Protein AF-K9W898-F1 (afdb_monomer_lite)

Radius of gyration: 32.13 Å; chains: 1; bounding box: 68×65×89 Å

Structure (mmCIF, N/CA/C/O backbone):
data_AF-K9W898-F1
#
_entry.id   AF-K9W898-F1
#
loop_
_atom_site.group_PDB
_atom_site.id
_atom_site.type_symbol
_atom_site.label_atom_id
_atom_site.label_alt_id
_atom_site.label_comp_id
_atom_site.label_asym_id
_atom_site.label_entity_id
_atom_site.label_seq_id
_atom_site.pdbx_PDB_ins_code
_atom_site.Cartn_x
_atom_site.Cartn_y
_atom_site.Cartn_z
_atom_site.occupancy
_atom_site.B_iso_or_equiv
_atom_site.auth_seq_id
_atom_site.auth_comp_id
_atom_site.auth_asym_id
_atom_site.auth_atom_id
_atom_site.pdbx_PDB_model_num
ATOM 1 N N . MET A 1 1 ? 28.568 44.360 -39.561 1.00 37.09 1 MET A N 1
ATOM 2 C CA . MET A 1 1 ? 28.534 43.326 -40.619 1.00 37.09 1 MET A CA 1
ATOM 3 C C . MET A 1 1 ? 29.752 42.446 -40.376 1.00 37.09 1 MET A C 1
ATOM 5 O O . MET A 1 1 ? 30.840 42.988 -40.401 1.00 37.09 1 MET A O 1
ATOM 9 N N . SER A 1 2 ? 29.692 41.179 -39.988 1.00 36.56 2 SER A N 1
ATOM 10 C CA . SER A 1 2 ? 28.610 40.198 -40.036 1.00 36.56 2 SER A CA 1
ATOM 11 C C . SER A 1 2 ? 28.859 39.125 -38.970 1.00 36.56 2 SER A C 1
ATOM 13 O O . SER A 1 2 ? 30.003 38.833 -38.632 1.00 36.56 2 SER A O 1
ATOM 15 N N . ASN A 1 3 ? 27.767 38.582 -38.435 1.00 34.44 3 ASN A N 1
ATOM 16 C CA . ASN A 1 3 ? 27.727 37.552 -37.403 1.00 34.44 3 ASN A CA 1
ATOM 17 C C . ASN A 1 3 ? 28.404 36.250 -37.860 1.00 34.44 3 ASN A C 1
ATOM 19 O O . ASN A 1 3 ? 28.022 35.681 -38.881 1.00 34.44 3 ASN A O 1
ATOM 23 N N . LEU A 1 4 ? 29.332 35.740 -37.047 1.00 36.00 4 LEU A N 1
ATOM 24 C CA . LEU A 1 4 ? 29.729 34.333 -37.046 1.00 36.00 4 LEU A CA 1
ATOM 25 C C . LEU A 1 4 ? 28.602 33.525 -36.394 1.00 36.00 4 LEU A C 1
ATOM 27 O O . LEU A 1 4 ? 28.553 33.345 -35.179 1.00 36.00 4 LEU A O 1
ATOM 31 N N . VAL A 1 5 ? 27.659 33.080 -37.220 1.00 38.28 5 VAL A N 1
ATOM 32 C CA . VAL A 1 5 ? 26.715 32.024 -36.859 1.00 38.28 5 VAL A CA 1
ATOM 33 C C . VAL A 1 5 ? 27.486 30.708 -36.937 1.00 38.28 5 VAL A C 1
ATOM 35 O O . VAL A 1 5 ? 27.656 30.143 -38.014 1.00 38.28 5 VAL A O 1
ATOM 38 N N . ASN A 1 6 ? 27.980 30.230 -35.793 1.00 35.47 6 ASN A N 1
ATOM 39 C CA . ASN A 1 6 ? 28.415 28.844 -35.643 1.00 35.47 6 ASN A CA 1
ATOM 40 C C . ASN A 1 6 ? 27.173 27.952 -35.697 1.00 35.47 6 ASN A C 1
ATOM 42 O O . ASN A 1 6 ? 26.556 27.641 -34.679 1.00 35.47 6 ASN A O 1
ATOM 46 N N . ASN A 1 7 ? 26.799 27.565 -36.911 1.00 36.56 7 ASN A N 1
ATOM 47 C CA . ASN A 1 7 ? 25.826 26.519 -37.153 1.00 36.56 7 ASN A CA 1
ATOM 48 C C . ASN A 1 7 ? 26.534 25.181 -36.875 1.00 36.56 7 ASN A C 1
ATOM 50 O O . ASN A 1 7 ? 27.164 24.612 -37.760 1.00 36.56 7 ASN A O 1
ATOM 54 N N . SER A 1 8 ? 26.517 24.726 -35.617 1.00 36.47 8 SER A N 1
ATOM 55 C CA . SER A 1 8 ? 26.915 23.352 -35.286 1.00 36.47 8 SER A CA 1
ATOM 56 C C . SER A 1 8 ? 25.808 22.427 -35.771 1.00 36.47 8 SER A C 1
ATOM 58 O O . SER A 1 8 ? 24.796 22.227 -35.101 1.00 36.47 8 SER A O 1
ATOM 60 N N . THR A 1 9 ? 25.983 21.930 -36.989 1.00 39.41 9 THR A N 1
ATOM 61 C CA . THR A 1 9 ? 25.230 20.825 -37.564 1.00 39.41 9 THR A CA 1
ATOM 62 C C . THR A 1 9 ? 25.294 19.635 -36.607 1.00 39.41 9 THR A C 1
ATOM 64 O O . THR A 1 9 ? 26.357 19.068 -36.366 1.00 39.41 9 THR A O 1
ATOM 67 N N . ASN A 1 10 ? 24.135 19.272 -36.051 1.00 43.09 10 ASN A N 1
ATOM 68 C CA . ASN A 1 10 ? 23.860 17.957 -35.477 1.00 43.09 10 ASN A CA 1
ATOM 69 C C . ASN A 1 10 ? 23.959 16.913 -36.598 1.00 43.09 10 ASN A C 1
ATOM 71 O O . ASN A 1 10 ? 22.940 16.447 -37.110 1.00 43.09 10 ASN A O 1
ATOM 75 N N . ASP A 1 11 ? 25.177 16.586 -37.023 1.00 43.94 11 ASP A N 1
ATOM 76 C CA . ASP A 1 11 ? 25.389 15.468 -37.925 1.00 43.94 11 ASP A CA 1
ATOM 77 C C . ASP A 1 11 ? 25.206 14.167 -37.149 1.00 43.94 11 ASP A C 1
ATOM 79 O O . ASP A 1 11 ? 25.914 13.849 -36.193 1.00 43.94 11 ASP A O 1
ATOM 83 N N . SER A 1 12 ? 24.186 13.443 -37.600 1.00 53.34 12 SER A N 1
ATOM 84 C CA . SER A 1 12 ? 23.869 12.045 -37.351 1.00 53.34 12 SER A CA 1
ATOM 85 C C . SER A 1 12 ? 25.091 11.150 -37.604 1.00 53.34 12 SER A C 1
ATOM 87 O O . SER A 1 12 ? 25.184 10.467 -38.626 1.00 53.34 12 SER A O 1
ATOM 89 N N . LEU A 1 13 ? 26.041 11.132 -36.671 1.00 58.53 13 LEU A N 1
ATOM 90 C CA . LEU A 1 13 ? 27.137 10.178 -36.696 1.00 58.53 13 LEU A CA 1
ATOM 91 C C . LEU A 1 13 ? 26.592 8.833 -36.206 1.00 58.53 13 LEU A C 1
ATOM 93 O O . LEU A 1 13 ? 26.275 8.661 -35.027 1.00 58.53 13 LEU A O 1
ATOM 97 N N . LEU A 1 14 ? 26.435 7.888 -37.132 1.00 64.06 14 LEU A N 1
ATOM 98 C CA . LEU A 1 14 ? 26.180 6.492 -36.787 1.00 64.06 14 LEU A CA 1
ATOM 99 C C . LEU A 1 14 ? 27.254 6.024 -35.790 1.00 64.06 14 LEU A C 1
ATOM 101 O O . LEU A 1 14 ? 28.425 6.386 -35.950 1.00 64.06 14 LEU A O 1
ATOM 105 N N . PRO A 1 15 ? 26.887 5.244 -34.759 1.00 72.25 15 PRO A N 1
ATOM 106 C CA . PRO A 1 15 ? 27.864 4.764 -33.796 1.00 72.25 15 PRO A CA 1
ATOM 107 C C . PRO A 1 15 ? 28.940 3.937 -34.497 1.00 72.25 15 PRO A C 1
ATOM 109 O O . PRO A 1 15 ? 28.640 3.113 -35.362 1.00 72.25 15 PRO A O 1
ATOM 112 N N . THR A 1 16 ? 30.199 4.141 -34.110 1.00 80.75 16 THR A N 1
ATOM 113 C CA . THR A 1 16 ? 31.277 3.259 -34.558 1.00 80.75 16 THR A CA 1
ATOM 114 C C . THR A 1 16 ? 31.033 1.844 -34.018 1.00 80.75 16 THR A C 1
ATOM 116 O O . THR A 1 16 ? 30.532 1.703 -32.896 1.00 80.75 16 THR A O 1
ATOM 119 N N . PRO A 1 17 ? 31.387 0.790 -34.779 1.00 78.31 17 PRO A N 1
ATOM 120 C CA . PRO A 1 17 ? 31.172 -0.596 -34.356 1.00 78.31 17 PRO A CA 1
ATOM 121 C C . PRO A 1 17 ? 31.760 -0.905 -32.973 1.00 78.31 17 PRO A C 1
ATOM 123 O O . PRO A 1 17 ? 31.110 -1.564 -32.165 1.00 78.31 17 PRO A O 1
ATOM 126 N N . ASP A 1 18 ? 32.934 -0.348 -32.669 1.00 80.06 18 ASP A N 1
ATOM 127 C CA . ASP A 1 18 ? 33.625 -0.559 -31.393 1.00 80.06 18 ASP A CA 1
ATOM 128 C C . ASP A 1 18 ? 32.887 0.091 -30.212 1.00 80.06 18 ASP A C 1
ATOM 130 O O . ASP A 1 18 ? 32.720 -0.528 -29.159 1.00 80.06 18 ASP A O 1
ATOM 134 N N . ASN A 1 19 ? 32.373 1.315 -30.390 1.00 82.12 19 ASN A N 1
ATOM 135 C CA . ASN A 1 19 ? 31.610 2.008 -29.347 1.00 82.12 19 ASN A CA 1
ATOM 136 C C . ASN A 1 19 ? 30.259 1.334 -29.099 1.00 82.12 19 ASN A C 1
ATOM 138 O O . ASN A 1 19 ? 29.805 1.251 -27.954 1.00 82.12 19 ASN A O 1
ATOM 142 N N . LEU A 1 20 ? 29.620 0.838 -30.161 1.00 83.75 20 LEU A N 1
ATOM 143 C CA . LEU A 1 20 ? 28.380 0.081 -30.047 1.00 83.75 20 LEU A CA 1
ATOM 144 C C . LEU A 1 20 ? 28.612 -1.234 -29.292 1.00 83.75 20 LEU A C 1
ATOM 146 O O . LEU A 1 20 ? 27.879 -1.518 -28.348 1.00 83.75 20 LEU A O 1
ATOM 150 N N . ALA A 1 21 ? 29.658 -1.988 -29.643 1.00 83.69 21 ALA A N 1
ATOM 151 C CA . ALA A 1 21 ? 29.995 -3.256 -28.998 1.00 83.69 21 ALA A CA 1
ATOM 152 C C . ALA A 1 21 ? 30.315 -3.086 -27.503 1.00 83.69 21 ALA A C 1
ATOM 154 O O . ALA A 1 21 ? 29.763 -3.807 -26.672 1.00 83.69 21 ALA A O 1
ATOM 155 N N . ALA A 1 22 ? 31.132 -2.091 -27.142 1.00 84.81 22 ALA A N 1
ATOM 156 C CA . ALA A 1 22 ? 31.456 -1.799 -25.744 1.00 84.81 22 ALA A CA 1
ATOM 157 C C . ALA A 1 22 ? 30.212 -1.391 -24.928 1.00 84.81 22 ALA A C 1
ATOM 159 O O . ALA A 1 22 ? 30.027 -1.817 -23.782 1.00 84.81 22 ALA A O 1
ATOM 160 N N . THR A 1 23 ? 29.320 -0.599 -25.533 1.00 86.00 23 THR A N 1
ATOM 161 C CA . THR A 1 23 ? 28.058 -0.188 -24.901 1.00 86.00 23 THR A CA 1
ATOM 162 C C . THR A 1 23 ? 27.124 -1.379 -24.710 1.00 86.00 23 THR A C 1
ATOM 164 O O . THR A 1 23 ? 26.577 -1.556 -23.623 1.00 86.00 23 THR A O 1
ATOM 167 N N . MET A 1 24 ? 26.975 -2.232 -25.728 1.00 87.69 24 MET A N 1
ATOM 168 C CA . MET A 1 24 ? 26.170 -3.453 -25.641 1.00 87.69 24 MET A CA 1
ATOM 169 C C . MET A 1 24 ? 26.696 -4.396 -24.560 1.00 87.69 24 MET A C 1
ATOM 171 O O . MET A 1 24 ? 25.916 -4.845 -23.731 1.00 87.69 24 MET A O 1
ATOM 175 N N . GLN A 1 25 ? 28.011 -4.604 -24.479 1.00 89.44 25 GLN A N 1
ATOM 176 C CA . GLN A 1 25 ? 28.620 -5.441 -23.443 1.00 89.44 25 GLN A CA 1
ATOM 177 C C . GLN A 1 25 ? 28.355 -4.908 -22.025 1.00 89.44 25 GLN A C 1
ATOM 179 O O . GLN A 1 25 ? 28.087 -5.677 -21.098 1.00 89.44 25 GLN A O 1
ATOM 184 N N . THR A 1 26 ? 28.390 -3.585 -21.850 1.00 87.44 26 THR A N 1
ATOM 185 C CA . THR A 1 26 ? 28.061 -2.941 -20.570 1.00 87.44 26 THR A CA 1
ATOM 186 C C . THR A 1 26 ? 26.584 -3.139 -20.223 1.00 87.44 26 THR A C 1
ATOM 188 O O . THR A 1 26 ? 26.254 -3.534 -19.104 1.00 87.44 26 THR A O 1
ATOM 191 N N . ILE A 1 27 ? 25.693 -2.921 -21.194 1.00 88.75 27 ILE A N 1
ATOM 192 C CA . ILE A 1 27 ? 24.249 -3.137 -21.053 1.00 88.75 27 ILE A CA 1
ATOM 193 C C . ILE A 1 27 ? 23.944 -4.606 -20.725 1.00 88.75 27 ILE A C 1
ATOM 195 O O . ILE A 1 27 ? 23.122 -4.869 -19.852 1.00 88.75 27 ILE A O 1
ATOM 199 N N . ASP A 1 28 ? 24.615 -5.560 -21.369 1.00 88.94 28 ASP A N 1
ATOM 200 C CA . ASP A 1 28 ? 24.431 -6.993 -21.130 1.00 88.94 28 ASP A CA 1
ATOM 201 C C . ASP A 1 28 ? 24.920 -7.415 -19.743 1.00 88.94 28 ASP A C 1
ATOM 203 O O . ASP A 1 28 ? 24.248 -8.190 -19.065 1.00 88.94 28 ASP A O 1
ATOM 207 N N . THR A 1 29 ? 26.035 -6.849 -19.276 1.00 88.88 29 THR A N 1
ATOM 208 C CA . THR A 1 29 ? 26.540 -7.094 -17.916 1.00 88.88 29 THR A CA 1
ATOM 209 C C . THR A 1 29 ? 25.533 -6.623 -16.863 1.00 88.88 29 THR A C 1
ATOM 211 O O . THR A 1 29 ? 25.210 -7.359 -15.932 1.00 88.88 29 THR A O 1
ATOM 214 N N . LEU A 1 30 ? 24.989 -5.413 -17.032 1.00 83.38 30 LEU A N 1
ATOM 215 C CA . LEU A 1 30 ? 23.965 -4.865 -16.141 1.00 83.38 30 LEU A CA 1
ATOM 216 C C . LEU A 1 30 ? 22.647 -5.640 -16.238 1.00 83.38 30 LEU A C 1
ATOM 218 O O . LEU A 1 30 ? 22.003 -5.888 -15.223 1.00 83.38 30 LEU A O 1
ATOM 222 N N . ALA A 1 31 ? 22.258 -6.065 -17.438 1.00 81.88 31 ALA A N 1
ATOM 223 C CA . ALA A 1 31 ? 21.081 -6.898 -17.636 1.00 81.88 31 ALA A CA 1
ATOM 224 C C . ALA A 1 31 ? 21.200 -8.247 -16.923 1.00 81.88 31 ALA A C 1
ATOM 226 O O . ALA A 1 31 ? 20.234 -8.662 -16.297 1.00 81.88 31 ALA A O 1
ATOM 227 N N . GLY A 1 32 ? 22.378 -8.878 -16.926 1.00 80.19 32 GLY A N 1
ATOM 228 C CA . GLY A 1 32 ? 22.617 -10.098 -16.152 1.00 80.19 32 GLY A CA 1
ATOM 229 C C . GLY A 1 32 ? 22.415 -9.890 -14.646 1.00 80.19 32 GLY A C 1
ATOM 230 O O . GLY A 1 32 ? 21.905 -10.769 -13.955 1.00 80.19 32 GLY A O 1
ATOM 231 N N . TRP A 1 33 ? 22.738 -8.705 -14.115 1.00 82.25 33 TRP A N 1
ATOM 232 C CA . TRP A 1 33 ? 22.409 -8.372 -12.725 1.00 82.25 33 TRP A CA 1
ATOM 233 C C . TRP A 1 33 ? 20.901 -8.212 -12.515 1.00 82.25 33 TRP A C 1
ATOM 235 O O . TRP A 1 33 ? 20.381 -8.699 -11.518 1.00 82.25 33 TRP A O 1
ATOM 245 N N . LEU A 1 34 ? 20.193 -7.584 -13.457 1.00 76.25 34 LEU A N 1
ATOM 246 C CA . LEU A 1 34 ? 18.735 -7.429 -13.405 1.00 76.25 34 LEU A CA 1
ATOM 247 C C . LEU A 1 34 ? 18.003 -8.780 -13.524 1.00 76.25 34 LEU A C 1
ATOM 249 O O . LEU A 1 34 ? 17.014 -8.998 -12.824 1.00 76.25 34 LEU A O 1
ATOM 253 N N . GLU A 1 35 ? 18.509 -9.716 -14.328 1.00 78.12 35 GLU A N 1
ATOM 254 C CA . GLU A 1 35 ? 17.988 -11.088 -14.423 1.00 78.12 35 GLU A CA 1
ATOM 255 C C . GLU A 1 35 ? 18.086 -11.809 -13.073 1.00 78.12 35 GLU A C 1
ATOM 257 O O . GLU A 1 35 ? 17.107 -12.393 -12.611 1.00 78.12 35 GLU A O 1
ATOM 262 N N . ASN A 1 36 ? 19.218 -11.668 -12.375 1.00 74.56 36 ASN A N 1
ATOM 263 C CA . ASN A 1 36 ? 19.415 -12.244 -11.040 1.00 74.56 36 ASN A CA 1
ATOM 264 C C . ASN A 1 36 ? 18.490 -11.639 -9.971 1.00 74.56 36 ASN A C 1
ATOM 266 O O . ASN A 1 36 ? 18.287 -12.248 -8.923 1.00 74.56 36 ASN A O 1
ATOM 270 N N . THR A 1 37 ? 17.913 -10.459 -10.220 1.00 69.81 37 THR A N 1
ATOM 271 C CA . THR A 1 37 ? 16.898 -9.854 -9.338 1.00 69.81 37 THR A CA 1
ATOM 272 C C . THR A 1 37 ? 15.467 -10.307 -9.638 1.00 69.81 37 THR A C 1
ATOM 274 O O . THR A 1 37 ? 14.534 -9.831 -8.996 1.00 69.81 37 THR A O 1
ATOM 277 N N . GLY A 1 38 ? 15.276 -11.219 -10.598 1.00 60.94 38 GLY A N 1
ATOM 278 C CA . GLY A 1 38 ? 13.960 -11.736 -10.978 1.00 60.94 38 GLY A CA 1
ATOM 279 C C . GLY A 1 38 ? 13.140 -10.784 -11.853 1.00 60.94 38 GLY A C 1
ATOM 280 O O . GLY A 1 38 ? 11.920 -10.916 -11.933 1.00 60.94 38 GLY A O 1
ATOM 281 N N . ILE A 1 39 ? 13.776 -9.809 -12.515 1.00 68.56 39 ILE A N 1
ATOM 282 C CA . ILE A 1 39 ? 13.075 -8.929 -13.457 1.00 68.56 39 ILE A CA 1
ATOM 283 C C . ILE A 1 39 ? 12.746 -9.723 -14.724 1.00 68.56 39 ILE A C 1
ATOM 285 O O . ILE A 1 39 ? 13.594 -10.415 -15.283 1.00 68.56 39 ILE A O 1
ATOM 289 N N . ALA A 1 40 ? 11.506 -9.597 -15.201 1.00 71.19 40 ALA A N 1
ATOM 290 C CA . ALA A 1 40 ? 11.048 -10.277 -16.406 1.00 71.19 40 ALA A CA 1
ATOM 291 C C . ALA A 1 40 ? 11.938 -9.950 -17.619 1.00 71.19 40 ALA A C 1
ATOM 293 O O . ALA A 1 40 ? 12.213 -8.780 -17.907 1.00 71.19 40 ALA A O 1
ATOM 294 N N . SER A 1 41 ? 12.311 -10.976 -18.386 1.00 72.19 41 SER A N 1
ATOM 295 C CA . SER A 1 41 ? 13.176 -10.861 -19.571 1.00 72.19 41 SER A CA 1
ATOM 296 C C . SER A 1 41 ? 12.666 -9.836 -20.594 1.00 72.19 41 SER A C 1
ATOM 298 O O . SER A 1 41 ? 13.459 -9.117 -21.200 1.00 72.19 41 SER A O 1
ATOM 300 N N . GLY A 1 42 ? 11.343 -9.687 -20.731 1.00 70.06 42 GLY A N 1
ATOM 301 C CA . GLY A 1 42 ? 10.715 -8.656 -21.564 1.00 70.06 42 GLY A CA 1
ATOM 302 C C . GLY A 1 42 ? 10.975 -7.218 -21.093 1.00 70.06 42 GLY A C 1
ATOM 303 O O . GLY A 1 42 ? 11.268 -6.349 -21.915 1.00 70.06 42 GLY A O 1
ATOM 304 N N . ALA A 1 43 ? 10.943 -6.956 -19.781 1.00 65.94 43 ALA A N 1
ATOM 305 C CA . ALA A 1 43 ? 11.289 -5.640 -19.228 1.00 65.94 43 ALA A CA 1
ATOM 306 C C . ALA A 1 43 ? 12.775 -5.330 -19.421 1.00 65.94 43 ALA A C 1
ATOM 308 O O . ALA A 1 43 ? 13.131 -4.202 -19.763 1.00 65.94 43 ALA A O 1
ATOM 309 N N . ILE A 1 44 ? 13.632 -6.337 -19.243 1.00 76.56 44 ILE A N 1
ATOM 310 C CA . ILE A 1 44 ? 15.074 -6.205 -19.455 1.00 76.56 44 ILE A CA 1
ATOM 311 C C . ILE A 1 44 ? 15.353 -5.891 -20.922 1.00 76.56 44 ILE A C 1
ATOM 313 O O . ILE A 1 44 ? 16.070 -4.936 -21.202 1.00 76.56 44 ILE A O 1
ATOM 317 N N . ALA A 1 45 ? 14.730 -6.608 -21.861 1.00 76.56 45 ALA A N 1
ATOM 318 C CA . ALA A 1 45 ? 14.846 -6.320 -23.287 1.00 76.56 45 ALA A CA 1
ATOM 319 C C . ALA A 1 45 ? 14.442 -4.870 -23.598 1.00 76.56 45 ALA A C 1
ATOM 321 O O . ALA A 1 45 ? 15.238 -4.121 -24.161 1.00 76.56 45 ALA A O 1
ATOM 322 N N . GLN A 1 46 ? 13.261 -4.432 -23.149 1.00 75.31 46 GLN A N 1
ATOM 323 C CA . GLN A 1 46 ? 12.783 -3.059 -23.352 1.00 75.31 46 GLN A CA 1
ATOM 324 C C . GLN A 1 46 ? 13.747 -2.010 -22.772 1.00 75.31 46 GLN A C 1
ATOM 326 O O . GLN A 1 46 ? 13.994 -0.970 -23.390 1.00 75.31 46 GLN A O 1
ATOM 331 N N . TRP A 1 47 ? 14.322 -2.288 -21.600 1.00 82.81 47 TRP A N 1
ATOM 332 C CA . TRP A 1 47 ? 15.338 -1.447 -20.977 1.00 82.81 47 TRP A CA 1
ATOM 333 C C . TRP A 1 47 ? 16.618 -1.368 -21.821 1.00 82.81 47 TRP A C 1
ATOM 335 O O . TRP A 1 47 ? 17.074 -0.255 -22.087 1.00 82.81 47 TRP A O 1
ATOM 345 N N . LYS A 1 48 ? 17.140 -2.496 -22.334 1.00 83.69 48 LYS A N 1
ATOM 346 C CA . LYS A 1 48 ? 18.314 -2.513 -23.232 1.00 83.69 48 LYS A CA 1
ATOM 347 C C . LYS A 1 48 ? 18.096 -1.602 -24.443 1.00 83.69 48 LYS A C 1
ATOM 349 O O . LYS A 1 48 ? 18.954 -0.784 -24.771 1.00 83.69 48 LYS A O 1
ATOM 354 N N . TYR A 1 49 ? 16.920 -1.687 -25.065 1.00 82.75 49 TYR A N 1
ATOM 355 C CA . TYR A 1 49 ? 16.535 -0.829 -26.187 1.00 82.75 49 TYR A CA 1
ATOM 356 C C . TYR A 1 49 ? 16.468 0.651 -25.803 1.00 82.75 49 TYR A C 1
ATOM 358 O O . TYR A 1 49 ? 16.999 1.496 -26.522 1.00 82.75 49 TYR A O 1
ATOM 366 N N . ASN A 1 50 ? 15.872 0.986 -24.658 1.00 80.12 50 ASN A N 1
ATOM 367 C CA . ASN A 1 50 ? 15.830 2.366 -24.167 1.00 80.12 50 ASN A CA 1
ATOM 368 C C . ASN A 1 50 ? 17.231 2.932 -23.897 1.00 80.12 50 ASN A C 1
ATOM 370 O O . ASN A 1 50 ? 17.496 4.084 -24.245 1.00 80.12 50 ASN A O 1
ATOM 374 N N . CYS A 1 51 ? 18.135 2.132 -23.328 1.00 79.94 51 CYS A N 1
ATOM 375 C CA . CYS A 1 51 ? 19.530 2.521 -23.139 1.00 79.94 51 CYS A CA 1
ATOM 376 C C . CYS A 1 51 ? 20.211 2.791 -24.485 1.00 79.94 51 CYS A C 1
ATOM 378 O O . CYS A 1 51 ? 20.789 3.858 -24.661 1.00 79.94 51 CYS A O 1
ATOM 380 N N . LEU A 1 52 ? 20.056 1.896 -25.465 1.00 82.81 52 LEU A N 1
ATOM 381 C CA . LEU A 1 52 ? 20.629 2.076 -26.803 1.00 82.81 52 LEU A CA 1
ATOM 382 C C . LEU A 1 52 ? 20.085 3.314 -27.530 1.00 82.81 52 LEU A C 1
ATOM 384 O O . LEU A 1 52 ? 20.871 4.053 -28.113 1.00 82.81 52 LEU A O 1
ATOM 388 N N . ALA A 1 53 ? 18.777 3.581 -27.470 1.00 79.75 53 ALA A N 1
ATOM 389 C CA . ALA A 1 53 ? 18.186 4.779 -28.079 1.00 79.75 53 ALA A CA 1
ATOM 390 C C . ALA A 1 53 ? 18.649 6.079 -27.402 1.00 79.75 53 ALA A C 1
ATOM 392 O O . ALA A 1 53 ? 18.771 7.109 -28.063 1.00 79.75 53 ALA A O 1
ATOM 393 N N . THR A 1 54 ? 18.919 6.031 -26.094 1.00 79.31 54 THR A N 1
ATOM 394 C CA . THR A 1 54 ? 19.405 7.186 -25.325 1.00 79.31 54 THR A CA 1
ATOM 395 C C . THR A 1 54 ? 20.875 7.467 -25.621 1.00 79.31 54 THR A C 1
ATOM 397 O O . THR A 1 54 ? 21.256 8.616 -25.828 1.00 79.31 54 THR A O 1
ATOM 400 N N . THR A 1 55 ? 21.704 6.421 -25.662 1.00 80.38 55 THR A N 1
ATOM 401 C CA . THR A 1 55 ? 23.142 6.538 -25.939 1.00 80.38 55 THR A CA 1
ATOM 402 C C . THR A 1 55 ? 23.414 6.829 -27.415 1.00 80.38 55 THR A C 1
ATOM 404 O O . THR A 1 55 ? 24.337 7.576 -27.730 1.00 80.38 55 THR A O 1
ATOM 407 N N . PHE A 1 56 ? 22.591 6.294 -28.322 1.00 84.69 56 PHE A N 1
ATOM 408 C CA . PHE A 1 56 ? 22.714 6.481 -29.766 1.00 84.69 56 PHE A CA 1
ATOM 409 C C . PHE A 1 56 ? 21.384 6.946 -30.379 1.00 84.69 56 PHE A C 1
ATOM 411 O O . PHE A 1 56 ? 20.645 6.139 -30.952 1.00 84.69 56 PHE A O 1
ATOM 418 N N . PRO A 1 57 ? 21.089 8.261 -30.343 1.00 79.75 57 PRO A N 1
ATOM 419 C CA . PRO A 1 57 ? 19.850 8.812 -30.897 1.00 79.75 57 PRO A CA 1
ATOM 420 C C . PRO A 1 57 ? 19.626 8.476 -32.380 1.00 79.75 57 PRO A C 1
ATOM 422 O O . PRO A 1 57 ? 18.485 8.318 -32.811 1.00 79.75 57 PRO A O 1
ATOM 425 N N . ALA A 1 58 ? 20.704 8.288 -33.153 1.00 79.12 58 ALA A N 1
ATOM 426 C CA . ALA A 1 58 ? 20.649 7.871 -34.558 1.00 79.12 58 ALA A CA 1
ATOM 427 C C . ALA A 1 58 ? 19.982 6.493 -34.768 1.00 79.12 58 ALA A C 1
ATOM 429 O O . ALA A 1 58 ? 19.435 6.231 -35.837 1.00 79.12 58 ALA A O 1
ATOM 430 N N . LEU A 1 59 ? 19.988 5.621 -33.753 1.00 79.44 59 LEU A N 1
ATOM 431 C CA . LEU A 1 59 ? 19.358 4.297 -33.795 1.00 79.44 59 LEU A CA 1
ATOM 432 C C . LEU A 1 59 ? 17.917 4.295 -33.266 1.00 79.44 59 LEU A C 1
ATOM 434 O O . LEU A 1 59 ? 17.268 3.252 -33.300 1.00 79.44 59 LEU A O 1
ATOM 438 N N . SER A 1 60 ? 17.390 5.434 -32.804 1.00 75.75 60 SER A N 1
ATOM 439 C CA . SER A 1 60 ? 16.082 5.515 -32.139 1.00 75.75 60 SER A CA 1
ATOM 440 C C . SER A 1 60 ? 14.939 4.926 -32.982 1.00 75.75 60 SER A C 1
ATOM 442 O O . SER A 1 60 ? 14.151 4.126 -32.485 1.00 75.75 60 SER A O 1
ATOM 444 N N . ASN A 1 61 ? 14.907 5.202 -34.291 1.00 77.81 61 ASN A N 1
ATOM 445 C CA . ASN A 1 61 ? 13.876 4.668 -35.194 1.00 77.81 61 ASN A CA 1
ATOM 446 C C . ASN A 1 61 ? 13.950 3.136 -35.357 1.00 77.81 61 ASN A C 1
ATOM 448 O O . ASN A 1 61 ? 12.923 2.454 -35.425 1.00 77.81 61 ASN A O 1
ATOM 452 N N . LEU A 1 62 ? 15.167 2.583 -35.406 1.00 79.69 62 LEU A N 1
ATOM 453 C CA . LEU A 1 62 ? 15.391 1.136 -35.475 1.00 79.69 62 LEU A CA 1
ATOM 454 C C . LEU A 1 62 ? 14.996 0.472 -34.151 1.00 79.69 62 LEU A C 1
ATOM 456 O O . LEU A 1 62 ? 14.366 -0.584 -34.138 1.00 79.69 62 LEU A O 1
ATOM 460 N N . VAL A 1 63 ? 15.326 1.130 -33.041 1.00 81.56 63 VAL A N 1
ATOM 461 C CA . VAL A 1 63 ? 14.956 0.708 -31.696 1.00 81.56 63 VAL A CA 1
ATOM 462 C C . VAL A 1 63 ? 13.435 0.688 -31.515 1.00 81.56 63 VAL A C 1
ATOM 464 O O . VAL A 1 63 ? 12.913 -0.302 -31.017 1.00 81.56 63 VAL A O 1
ATOM 467 N N . GLU A 1 64 ? 12.703 1.716 -31.946 1.00 75.38 64 GLU A N 1
ATOM 468 C CA . GLU A 1 64 ? 11.232 1.734 -31.876 1.00 75.38 64 GLU A CA 1
ATOM 469 C C . GLU A 1 64 ? 10.591 0.611 -32.706 1.00 75.38 64 GLU A C 1
ATOM 471 O O . GLU A 1 64 ? 9.639 -0.044 -32.269 1.00 75.38 64 GLU A O 1
ATOM 476 N N . SER A 1 65 ? 11.171 0.302 -33.867 1.00 75.44 65 SER A N 1
ATOM 477 C CA . SER A 1 65 ? 10.734 -0.832 -34.690 1.00 75.44 65 SER A CA 1
ATOM 478 C C . SER A 1 65 ? 10.961 -2.172 -33.972 1.00 75.44 65 SER A C 1
ATOM 480 O O . SER A 1 65 ? 10.073 -3.026 -33.941 1.00 75.44 65 SER A O 1
ATOM 482 N N . ALA A 1 66 ? 12.120 -2.342 -33.325 1.00 76.69 66 ALA A N 1
ATOM 483 C CA . ALA A 1 66 ? 12.434 -3.528 -32.528 1.00 76.69 66 ALA A CA 1
ATOM 484 C C . ALA A 1 66 ? 11.535 -3.658 -31.285 1.00 76.69 66 ALA A C 1
ATOM 486 O O . ALA A 1 66 ? 11.062 -4.754 -30.986 1.00 76.69 66 ALA A O 1
ATOM 487 N N . LYS A 1 67 ? 11.230 -2.550 -30.597 1.00 70.00 67 LYS A N 1
ATOM 488 C CA . LYS A 1 67 ? 10.284 -2.522 -29.468 1.00 70.00 67 LYS A CA 1
ATOM 489 C C . LYS A 1 67 ? 8.879 -2.934 -29.886 1.00 70.00 67 LYS A C 1
ATOM 491 O O . LYS A 1 67 ? 8.222 -3.659 -29.151 1.00 70.00 67 LYS A O 1
ATOM 496 N N . THR A 1 68 ? 8.426 -2.504 -31.063 1.00 71.69 68 THR A N 1
ATOM 497 C CA . THR A 1 68 ? 7.111 -2.886 -31.603 1.00 71.69 68 THR A CA 1
ATOM 498 C C . THR A 1 68 ? 7.040 -4.399 -31.844 1.00 71.69 68 THR A C 1
ATOM 500 O O . THR A 1 68 ? 6.068 -5.046 -31.456 1.00 71.69 68 THR A O 1
ATOM 503 N N . LEU A 1 69 ? 8.107 -4.991 -32.395 1.00 70.75 69 LEU A N 1
ATOM 504 C CA . LEU A 1 69 ? 8.228 -6.444 -32.568 1.00 70.75 69 LEU A CA 1
ATOM 505 C C . LEU A 1 69 ? 8.293 -7.187 -31.223 1.00 70.75 69 LEU A C 1
ATOM 507 O O . LEU A 1 69 ? 7.649 -8.223 -31.056 1.00 70.75 69 LEU A O 1
ATOM 511 N N . LEU A 1 70 ? 8.998 -6.644 -30.231 1.00 63.50 70 LEU A N 1
ATOM 512 C CA . LEU A 1 70 ? 9.061 -7.226 -28.887 1.00 63.50 70 LEU A CA 1
ATOM 513 C C . LEU A 1 70 ? 7.738 -7.150 -28.141 1.00 63.50 70 LEU A C 1
ATOM 515 O O . LEU A 1 70 ? 7.316 -8.152 -27.579 1.00 63.50 70 LEU A O 1
ATOM 519 N N . GLY A 1 71 ? 7.046 -6.014 -28.195 1.00 56.00 71 GLY A N 1
ATOM 520 C CA . GLY A 1 71 ? 5.712 -5.864 -27.612 1.00 56.00 71 GLY A CA 1
ATOM 521 C C . GLY A 1 71 ? 4.668 -6.776 -28.261 1.00 56.00 71 GLY A C 1
ATOM 522 O O . GLY A 1 71 ? 3.664 -7.091 -27.632 1.00 56.00 71 GLY A O 1
ATOM 523 N N . SER A 1 72 ? 4.912 -7.231 -29.497 1.00 53.41 72 SER A N 1
ATOM 524 C CA . SER A 1 72 ? 4.057 -8.204 -30.189 1.00 53.41 72 SER A CA 1
ATOM 525 C C . SER A 1 72 ? 4.375 -9.672 -29.871 1.00 53.41 72 SER A C 1
ATOM 527 O O . SER A 1 72 ? 3.517 -10.529 -30.062 1.00 53.41 72 SER A O 1
ATOM 529 N N . THR A 1 73 ? 5.587 -9.975 -29.392 1.00 51.44 73 THR A N 1
ATOM 530 C CA . THR A 1 73 ? 6.074 -11.353 -29.171 1.00 51.44 73 THR A CA 1
ATOM 531 C C . THR A 1 73 ? 6.251 -11.713 -27.699 1.00 51.44 73 THR A C 1
ATOM 533 O O . THR A 1 73 ? 6.173 -12.887 -27.347 1.00 51.44 73 THR A O 1
ATOM 536 N N . MET A 1 74 ? 6.447 -10.724 -26.828 1.00 51.88 74 MET A N 1
ATOM 537 C CA . MET A 1 74 ? 6.500 -10.900 -25.384 1.00 51.88 74 MET A CA 1
ATOM 538 C C . MET A 1 74 ? 5.338 -10.136 -24.747 1.00 51.88 74 MET A C 1
ATOM 540 O O . MET A 1 74 ? 5.221 -8.931 -24.985 1.00 51.88 74 MET A O 1
ATOM 544 N N . PRO A 1 75 ? 4.483 -10.784 -23.930 1.00 50.19 75 PRO A N 1
ATOM 545 C CA . PRO A 1 75 ? 3.522 -10.046 -23.130 1.00 50.19 75 PRO A CA 1
ATOM 546 C C . PRO A 1 75 ? 4.314 -9.058 -22.275 1.00 50.19 75 PRO A C 1
ATOM 548 O O . PRO A 1 75 ? 5.197 -9.447 -21.508 1.00 50.19 75 PRO A O 1
ATOM 551 N N . ILE A 1 76 ? 4.048 -7.767 -22.484 1.00 50.06 76 ILE A N 1
ATOM 552 C CA . ILE A 1 76 ? 4.612 -6.684 -21.681 1.00 50.06 76 ILE A CA 1
ATOM 553 C C . ILE A 1 76 ? 4.405 -7.092 -20.221 1.00 50.06 76 ILE A C 1
ATOM 555 O O . ILE A 1 76 ? 3.261 -7.401 -19.873 1.00 50.06 76 ILE A O 1
ATOM 559 N N . PRO A 1 77 ? 5.464 -7.148 -19.387 1.00 52.62 77 PRO A N 1
ATOM 560 C CA . PRO A 1 77 ? 5.297 -7.498 -17.989 1.00 52.62 77 PRO A CA 1
ATOM 561 C C . PRO A 1 77 ? 4.255 -6.553 -17.427 1.00 52.62 77 PRO A C 1
ATOM 563 O O . PRO A 1 77 ? 4.390 -5.328 -17.537 1.00 52.62 77 PRO A O 1
ATOM 566 N N . GLU A 1 78 ? 3.165 -7.148 -16.954 1.00 59.69 78 GLU A N 1
ATOM 567 C CA . GLU A 1 78 ? 2.011 -6.410 -16.496 1.00 59.69 78 GLU A CA 1
ATOM 568 C C . GLU A 1 78 ? 2.515 -5.368 -15.508 1.00 59.69 78 GLU A C 1
ATOM 570 O O . GLU A 1 78 ? 3.225 -5.696 -14.556 1.00 59.69 78 GLU A O 1
ATOM 575 N N . THR A 1 79 ? 2.271 -4.090 -15.811 1.00 65.69 79 THR A N 1
ATOM 576 C CA . THR A 1 79 ? 2.737 -3.011 -14.947 1.00 65.69 79 THR A CA 1
ATOM 577 C C . THR A 1 79 ? 2.045 -3.223 -13.619 1.00 65.69 79 THR A C 1
ATOM 579 O O . THR A 1 79 ? 0.852 -2.953 -13.498 1.00 65.69 79 THR A O 1
ATOM 582 N N . GLY A 1 80 ? 2.783 -3.788 -12.661 1.00 71.19 80 GLY A N 1
ATOM 583 C CA . GLY A 1 80 ? 2.212 -4.140 -11.380 1.00 71.19 80 GLY A CA 1
ATOM 584 C C . GLY A 1 80 ? 1.566 -2.900 -10.771 1.00 71.19 80 GLY A C 1
ATOM 585 O O . GLY A 1 80 ? 2.096 -1.786 -10.877 1.00 71.19 80 GLY A O 1
ATOM 586 N N . MET A 1 81 ? 0.410 -3.100 -10.166 1.00 83.31 81 MET A N 1
ATOM 587 C CA . MET A 1 81 ? -0.402 -2.060 -9.564 1.00 83.31 81 MET A CA 1
ATOM 588 C C . MET A 1 81 ? -0.031 -1.889 -8.100 1.00 83.31 81 MET A C 1
ATOM 590 O O . MET A 1 81 ? 0.327 -2.841 -7.398 1.00 83.31 81 MET A O 1
ATOM 594 N N . GLY A 1 82 ? -0.119 -0.653 -7.623 1.00 85.75 82 GLY A N 1
ATOM 595 C CA . GLY A 1 82 ? -0.036 -0.381 -6.195 1.00 85.75 82 GLY A CA 1
ATOM 596 C C . GLY A 1 82 ? -1.296 -0.847 -5.466 1.00 85.75 82 GLY A C 1
ATOM 597 O O . GLY A 1 82 ? -2.380 -0.932 -6.037 1.00 85.75 82 GLY A O 1
ATOM 598 N N . VAL A 1 83 ? -1.187 -1.050 -4.155 1.00 86.25 83 VAL A N 1
ATOM 599 C CA . VAL A 1 83 ? -2.335 -1.406 -3.300 1.00 86.25 83 VAL A CA 1
ATOM 600 C C . VAL A 1 83 ? -3.450 -0.347 -3.359 1.00 86.25 83 VAL A C 1
ATOM 602 O O . VAL A 1 83 ? -4.628 -0.669 -3.249 1.00 86.25 83 VAL A O 1
ATOM 605 N N . THR A 1 84 ? -3.097 0.923 -3.579 1.00 86.44 84 THR A N 1
ATOM 606 C CA . THR A 1 84 ? -4.072 2.006 -3.782 1.00 86.44 84 THR A CA 1
ATOM 607 C C . THR A 1 84 ? -4.866 1.848 -5.075 1.00 86.44 84 THR A C 1
ATOM 609 O O . THR A 1 84 ? -6.070 2.074 -5.080 1.00 86.44 84 THR A O 1
ATOM 612 N N . GLU A 1 85 ? -4.203 1.454 -6.160 1.00 85.38 85 GLU A N 1
ATOM 613 C CA . GLU A 1 85 ? -4.855 1.230 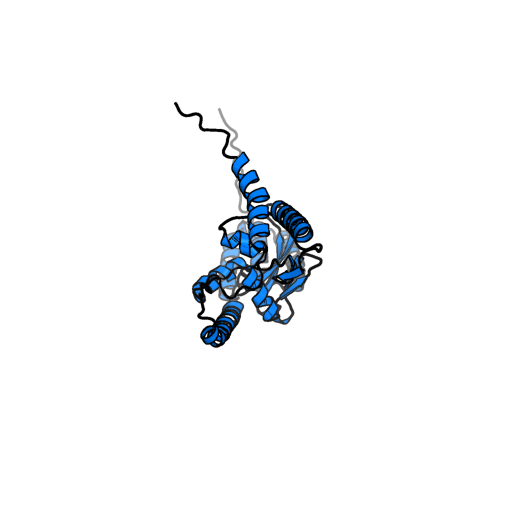-7.454 1.00 85.38 85 GLU A CA 1
ATOM 614 C C . GLU A 1 85 ? -5.763 -0.001 -7.380 1.00 85.38 85 GLU A C 1
ATOM 616 O O . GLU A 1 85 ? -6.921 0.077 -7.781 1.00 85.38 85 GLU A O 1
ATOM 621 N N . LEU A 1 86 ? -5.288 -1.086 -6.755 1.00 86.88 86 LEU A N 1
ATOM 622 C CA . LEU A 1 86 ? -6.103 -2.270 -6.470 1.00 86.88 86 LEU A CA 1
ATOM 623 C C . LEU A 1 86 ? -7.348 -1.936 -5.643 1.00 86.88 86 LEU A C 1
ATOM 625 O O . LEU A 1 86 ? -8.437 -2.392 -5.966 1.00 86.88 86 LEU A O 1
ATOM 629 N N . ALA A 1 87 ? -7.213 -1.123 -4.593 1.00 87.44 87 ALA A N 1
ATOM 630 C CA . ALA A 1 87 ? -8.344 -0.745 -3.747 1.00 87.44 87 ALA A CA 1
ATOM 631 C C . ALA A 1 87 ? -9.428 0.024 -4.517 1.00 87.44 87 ALA A C 1
ATOM 633 O O . ALA A 1 87 ? -10.615 -0.172 -4.256 1.00 87.44 87 ALA A O 1
ATOM 634 N N . ASN A 1 88 ? -9.033 0.875 -5.469 1.00 86.94 88 ASN A N 1
ATOM 635 C CA . ASN A 1 88 ? -9.978 1.592 -6.321 1.00 86.94 88 ASN A CA 1
ATOM 636 C C . ASN A 1 88 ? -10.707 0.629 -7.266 1.00 86.94 88 ASN A C 1
ATOM 638 O O . ASN A 1 88 ? -11.933 0.648 -7.300 1.00 86.94 88 ASN A O 1
ATOM 642 N N . LEU A 1 89 ? -9.973 -0.259 -7.948 1.00 86.50 89 LEU A N 1
ATOM 643 C CA . LEU A 1 89 ? -10.563 -1.257 -8.849 1.00 86.50 89 LEU A CA 1
ATOM 644 C C . LEU A 1 89 ? -11.535 -2.188 -8.117 1.00 86.50 89 LEU A C 1
ATOM 646 O O . LEU A 1 89 ? -12.647 -2.405 -8.579 1.00 86.50 89 LEU A O 1
ATOM 650 N N . LEU A 1 90 ? -11.147 -2.675 -6.938 1.00 86.50 90 LEU A N 1
ATOM 651 C CA . LEU A 1 90 ? -11.995 -3.546 -6.124 1.00 86.50 90 LEU A CA 1
ATOM 652 C C . LEU A 1 90 ? -13.199 -2.797 -5.540 1.00 86.50 90 LEU A C 1
ATOM 654 O O . LEU A 1 90 ? -14.243 -3.391 -5.300 1.00 86.50 90 LEU A O 1
ATOM 658 N N . THR A 1 91 ? -13.078 -1.487 -5.300 1.00 87.81 91 THR A N 1
ATOM 659 C CA . THR A 1 91 ? -14.225 -0.675 -4.870 1.00 87.81 91 THR A CA 1
ATOM 660 C C . THR A 1 91 ? -15.276 -0.570 -5.969 1.00 87.81 91 THR A C 1
ATOM 662 O O . THR A 1 91 ? -16.470 -0.592 -5.672 1.00 87.81 91 THR A O 1
ATOM 665 N N . GLU A 1 92 ? -14.832 -0.458 -7.220 1.00 85.25 92 GLU A N 1
ATOM 666 C CA . GLU A 1 92 ? -15.704 -0.440 -8.392 1.00 85.25 92 GLU A CA 1
ATOM 667 C C . GLU A 1 92 ? -16.324 -1.817 -8.653 1.00 85.25 92 GLU A C 1
ATOM 669 O O . GLU A 1 92 ? -17.524 -1.890 -8.896 1.00 85.25 92 GLU A O 1
ATOM 674 N N . SER A 1 93 ? -15.551 -2.904 -8.553 1.00 82.88 93 SER A N 1
ATOM 675 C CA . SER A 1 93 ? -16.048 -4.250 -8.864 1.00 82.88 93 SER A CA 1
ATOM 676 C C . SER A 1 93 ? -16.900 -4.876 -7.759 1.00 82.88 93 SER A C 1
ATOM 678 O O . SER A 1 93 ? -17.910 -5.509 -8.051 1.00 82.88 93 SER A O 1
ATOM 680 N N . CYS A 1 94 ? -16.552 -4.668 -6.487 1.00 80.00 94 CYS A N 1
ATOM 681 C CA . CYS A 1 94 ? -17.320 -5.175 -5.346 1.00 80.00 94 CYS A CA 1
ATOM 682 C C . CYS A 1 94 ? -18.434 -4.214 -4.882 1.00 80.00 94 CYS A C 1
ATOM 684 O O . CYS A 1 94 ? -19.013 -4.443 -3.819 1.00 80.00 94 CYS A O 1
ATOM 686 N N . GLU A 1 95 ? -18.663 -3.100 -5.594 1.00 83.19 95 GLU A N 1
ATOM 687 C CA . GLU A 1 95 ? -19.636 -2.035 -5.272 1.00 83.19 95 GLU A CA 1
ATOM 688 C C . GLU A 1 95 ? -19.585 -1.531 -3.813 1.00 83.19 95 GLU A C 1
ATOM 690 O O . GLU A 1 95 ? -20.561 -1.033 -3.242 1.00 83.19 95 GLU A O 1
ATOM 695 N N . ARG A 1 96 ? -18.419 -1.641 -3.170 1.00 83.44 96 ARG A N 1
ATOM 696 C CA . ARG A 1 96 ? -18.238 -1.333 -1.749 1.00 83.44 96 ARG A CA 1
ATOM 697 C C . ARG A 1 96 ? -16.930 -0.611 -1.526 1.00 83.44 96 ARG A C 1
ATOM 699 O O . ARG A 1 96 ? -15.924 -0.901 -2.155 1.00 83.44 96 ARG A O 1
ATOM 706 N N . LYS A 1 97 ? -16.897 0.297 -0.557 1.00 87.50 97 LYS A N 1
ATOM 707 C CA . LYS A 1 97 ? -15.683 1.063 -0.271 1.00 87.50 97 LYS A CA 1
ATOM 708 C C . LYS A 1 97 ? -14.594 0.177 0.343 1.00 87.50 97 LYS A C 1
ATOM 710 O O . LYS A 1 97 ? -14.659 -0.119 1.535 1.00 87.50 97 LYS A O 1
ATOM 715 N N . ILE A 1 98 ? -13.572 -0.153 -0.440 1.00 87.81 98 ILE A N 1
ATOM 716 C CA . ILE A 1 98 ? -12.390 -0.908 -0.011 1.00 87.81 98 ILE A CA 1
ATOM 717 C C . ILE A 1 98 ? -11.222 0.064 0.158 1.00 87.81 98 ILE A C 1
ATOM 719 O O . ILE A 1 98 ? -10.911 0.858 -0.728 1.00 87.81 98 ILE A O 1
ATOM 723 N N . LYS A 1 99 ? -10.569 0.050 1.325 1.00 90.00 99 LYS A N 1
ATOM 724 C CA . LYS A 1 99 ? -9.381 0.877 1.572 1.00 90.00 99 LYS A CA 1
ATOM 725 C C . LYS A 1 99 ? -8.111 0.095 1.232 1.00 90.00 99 LYS A C 1
ATOM 727 O O . LYS A 1 99 ? -8.085 -1.124 1.383 1.00 90.00 99 LYS A O 1
ATOM 732 N N . PRO A 1 100 ? -6.995 0.781 0.926 1.00 89.25 100 PRO A N 1
ATOM 733 C CA . PRO A 1 100 ? -5.705 0.115 0.722 1.00 89.25 100 PRO A CA 1
ATOM 734 C C . PRO A 1 100 ? -5.255 -0.733 1.925 1.00 89.25 100 PRO A C 1
ATOM 736 O O . PRO A 1 100 ? -4.586 -1.748 1.768 1.00 89.25 100 PRO A O 1
ATOM 739 N N . ALA A 1 101 ? -5.638 -0.340 3.145 1.00 87.12 101 ALA A N 1
ATOM 740 C CA . ALA A 1 101 ? -5.374 -1.130 4.346 1.00 87.12 101 ALA A CA 1
ATOM 741 C C . ALA A 1 101 ? -6.118 -2.478 4.344 1.00 87.12 101 ALA A C 1
ATOM 743 O O . ALA A 1 101 ? -5.546 -3.474 4.776 1.00 87.12 101 ALA A O 1
ATOM 744 N N . ASP A 1 102 ? -7.347 -2.511 3.824 1.00 88.00 102 ASP A N 1
ATOM 745 C CA . ASP A 1 102 ? -8.177 -3.717 3.761 1.00 88.00 102 ASP A CA 1
ATOM 746 C C . ASP A 1 102 ? -7.619 -4.688 2.711 1.00 88.00 102 ASP A C 1
ATOM 748 O O . ASP A 1 102 ? -7.511 -5.883 2.965 1.00 88.00 102 ASP A O 1
ATOM 752 N N . VAL A 1 103 ? -7.161 -4.163 1.567 1.00 90.44 103 VAL A N 1
ATOM 753 C CA . VAL A 1 103 ? -6.442 -4.950 0.549 1.00 90.44 103 VAL A CA 1
ATOM 754 C C . VAL A 1 103 ? -5.167 -5.551 1.134 1.00 90.44 103 VAL A C 1
ATOM 756 O O . VAL A 1 103 ? -4.905 -6.735 0.951 1.00 90.44 103 VAL A O 1
ATOM 759 N N . ASN A 1 104 ? -4.397 -4.770 1.899 1.00 90.94 104 ASN A N 1
ATOM 760 C CA . ASN A 1 104 ? -3.203 -5.298 2.550 1.00 90.94 104 ASN A CA 1
ATOM 761 C C . ASN A 1 104 ? -3.520 -6.433 3.531 1.00 90.94 104 ASN A C 1
ATOM 763 O O . ASN A 1 104 ? -2.789 -7.419 3.580 1.00 90.94 104 ASN A O 1
ATOM 767 N N . GLN A 1 105 ? -4.600 -6.313 4.303 1.00 89.12 105 GLN A N 1
ATOM 768 C CA . GLN A 1 105 ? -5.035 -7.380 5.205 1.00 89.12 105 GLN A CA 1
ATOM 769 C C . GLN A 1 105 ? -5.482 -8.628 4.440 1.00 89.12 105 GLN A C 1
ATOM 771 O O . GLN A 1 105 ? -5.097 -9.726 4.828 1.00 89.12 105 GLN A O 1
ATOM 776 N N . ALA A 1 106 ? -6.223 -8.468 3.342 1.00 89.94 106 ALA A N 1
ATOM 777 C CA . ALA A 1 106 ? -6.642 -9.581 2.494 1.00 89.94 106 ALA A CA 1
ATOM 778 C C . ALA A 1 106 ? -5.437 -10.317 1.886 1.00 89.94 106 ALA A C 1
ATOM 780 O O . ALA A 1 106 ? -5.352 -11.535 1.975 1.00 89.94 106 ALA A O 1
ATOM 781 N N . LEU A 1 107 ? -4.450 -9.587 1.361 1.00 91.38 107 LEU A N 1
ATOM 782 C CA . LEU A 1 107 ? -3.218 -10.170 0.819 1.00 91.38 107 LEU A CA 1
ATOM 783 C C . LEU A 1 107 ? -2.391 -10.910 1.885 1.00 91.38 107 LEU A C 1
ATOM 785 O O . LEU A 1 107 ? -1.749 -11.910 1.575 1.00 91.38 107 LEU A O 1
ATOM 789 N N . VAL A 1 108 ? -2.408 -10.448 3.143 1.00 91.38 108 VAL A N 1
ATOM 790 C CA . VAL A 1 108 ? -1.800 -11.183 4.270 1.00 91.38 108 VAL A CA 1
ATOM 791 C C . VAL A 1 108 ? -2.608 -12.440 4.594 1.00 91.38 108 VAL A C 1
ATOM 793 O O . VAL A 1 108 ? -2.025 -13.500 4.797 1.00 91.38 108 VAL A O 1
ATOM 796 N N . ALA A 1 109 ? -3.940 -12.345 4.621 1.00 88.69 109 ALA A N 1
ATOM 797 C CA . ALA A 1 109 ? -4.826 -13.471 4.9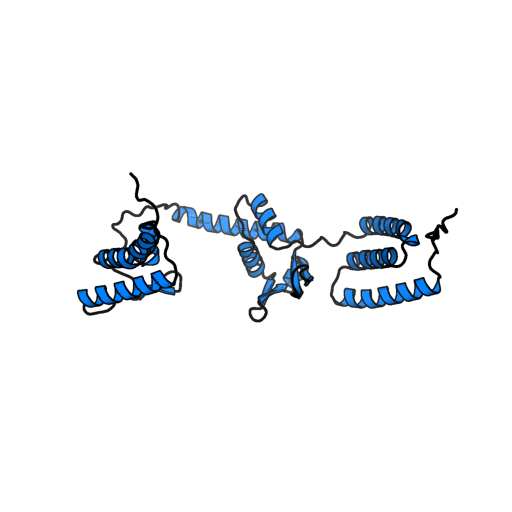16 1.00 88.69 109 ALA A CA 1
ATOM 798 C C . ALA A 1 109 ? -4.746 -14.579 3.852 1.00 88.69 109 ALA A C 1
ATOM 800 O O . ALA A 1 109 ? -4.797 -15.756 4.196 1.00 88.69 109 ALA A O 1
ATOM 801 N N . LEU A 1 110 ? -4.567 -14.204 2.582 1.00 88.50 110 LEU A N 1
ATOM 802 C CA . LEU A 1 110 ? -4.311 -15.118 1.464 1.00 88.50 110 LEU A CA 1
ATOM 803 C C . LEU A 1 110 ? -2.870 -15.658 1.450 1.00 88.50 110 LEU A C 1
ATOM 805 O O . LEU A 1 110 ? -2.540 -16.515 0.638 1.00 88.50 110 LEU A O 1
ATOM 809 N N . GLY A 1 111 ? -2.004 -15.170 2.344 1.00 89.50 111 GLY A N 1
ATOM 810 C CA . GLY A 1 111 ? -0.620 -15.617 2.455 1.00 89.50 111 GLY A CA 1
ATOM 811 C C . GLY A 1 111 ? 0.290 -15.111 1.340 1.00 89.50 111 GLY A C 1
ATOM 812 O O . GLY A 1 111 ? 1.356 -15.683 1.152 1.00 89.50 111 GLY A O 1
ATOM 813 N N . PHE A 1 112 ? -0.093 -14.057 0.612 1.00 90.56 112 PHE A N 1
ATOM 814 C CA . PHE A 1 112 ? 0.689 -13.488 -0.493 1.00 90.56 112 PHE A CA 1
ATOM 815 C C . PHE A 1 112 ? 1.706 -12.437 -0.040 1.00 90.56 112 PHE A C 1
ATOM 817 O O . PHE A 1 112 ? 2.693 -12.183 -0.730 1.00 90.56 112 PHE A O 1
ATOM 824 N N . GLN A 1 113 ? 1.500 -11.814 1.12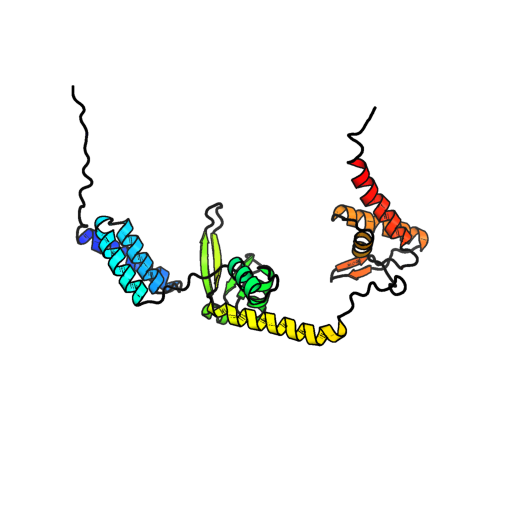0 1.00 90.25 113 GLN A N 1
ATOM 825 C CA . GLN A 1 113 ? 2.461 -10.853 1.657 1.00 90.25 113 GLN A CA 1
ATOM 826 C C . GLN A 1 113 ? 2.642 -10.970 3.164 1.00 90.25 113 GLN A C 1
ATOM 828 O O . GLN A 1 113 ? 1.740 -11.381 3.893 1.00 90.25 113 GLN A O 1
ATOM 833 N N . VAL A 1 114 ? 3.804 -10.525 3.632 1.00 88.38 114 VAL A N 1
ATOM 834 C CA . VAL A 1 114 ? 4.143 -10.417 5.050 1.00 88.38 114 VAL A CA 1
ATOM 835 C C . VAL A 1 114 ? 4.642 -9.008 5.340 1.00 88.38 114 VAL A C 1
ATOM 837 O O . VAL A 1 114 ? 5.321 -8.374 4.532 1.00 88.38 114 VAL A O 1
ATOM 840 N N . ARG A 1 115 ? 4.287 -8.498 6.521 1.00 86.12 115 ARG A N 1
ATOM 841 C CA . ARG A 1 115 ? 4.821 -7.234 7.022 1.00 86.12 115 ARG A CA 1
ATOM 842 C C . ARG A 1 115 ? 6.076 -7.498 7.838 1.00 86.12 115 ARG A C 1
ATOM 844 O O . ARG A 1 115 ? 5.999 -8.125 8.893 1.00 86.12 115 ARG A O 1
ATOM 851 N N . GLN A 1 116 ? 7.207 -6.952 7.411 1.00 79.94 116 GLN A N 1
ATOM 852 C CA . GLN A 1 116 ? 8.376 -6.880 8.277 1.00 79.94 116 GLN A CA 1
ATOM 853 C C . GLN A 1 116 ? 8.227 -5.699 9.240 1.00 79.94 116 GLN A C 1
ATOM 855 O O . GLN A 1 116 ? 8.427 -4.542 8.865 1.00 79.94 116 GLN A O 1
ATOM 860 N N . GLU A 1 117 ? 7.889 -5.973 10.501 1.00 77.94 117 GLU A N 1
ATOM 861 C CA . GLU A 1 117 ? 7.625 -4.913 11.487 1.00 77.94 117 GLU A CA 1
ATOM 862 C C . GLU A 1 117 ? 8.881 -4.082 11.816 1.00 77.94 117 GLU A C 1
ATOM 864 O O . GLU A 1 117 ? 8.775 -2.886 12.086 1.00 77.94 117 GLU A O 1
ATOM 869 N N . ALA A 1 118 ? 10.074 -4.681 11.711 1.00 72.12 118 ALA A N 1
ATOM 870 C CA . ALA A 1 118 ? 11.352 -4.008 11.952 1.00 72.12 118 ALA A CA 1
ATOM 871 C C . ALA A 1 118 ? 11.644 -2.893 10.932 1.00 72.12 118 ALA A C 1
ATOM 873 O O . ALA A 1 118 ? 12.133 -1.827 11.302 1.00 72.12 118 ALA A O 1
ATOM 874 N N . LEU A 1 119 ? 11.314 -3.126 9.659 1.00 70.81 119 LEU A N 1
ATOM 875 C CA . LEU A 1 119 ? 11.572 -2.185 8.564 1.00 70.81 119 LEU A CA 1
ATOM 876 C C . LEU A 1 119 ? 10.320 -1.401 8.152 1.00 70.81 119 LEU A C 1
ATOM 878 O O . LEU A 1 119 ? 10.420 -0.416 7.424 1.00 70.81 119 LEU A O 1
ATOM 882 N N . ARG A 1 120 ? 9.137 -1.807 8.637 1.00 75.38 120 ARG A N 1
ATOM 883 C CA . ARG A 1 120 ? 7.817 -1.316 8.201 1.00 75.38 120 ARG A CA 1
ATOM 884 C C . ARG A 1 120 ? 7.608 -1.447 6.688 1.00 75.38 120 ARG A C 1
ATOM 886 O O . ARG A 1 120 ? 6.888 -0.645 6.093 1.00 75.38 120 ARG A O 1
ATOM 893 N N . VAL A 1 121 ? 8.223 -2.462 6.089 1.00 78.62 121 VAL A N 1
ATOM 894 C CA . VAL A 1 121 ? 8.153 -2.772 4.658 1.00 78.62 121 VAL A CA 1
ATOM 895 C C . VAL A 1 121 ? 7.282 -4.010 4.455 1.00 78.62 121 VAL A C 1
ATOM 897 O O . VAL A 1 121 ? 7.212 -4.889 5.318 1.00 78.62 121 VAL A O 1
ATOM 900 N N . TRP A 1 122 ? 6.574 -4.035 3.331 1.00 82.94 122 TRP A N 1
ATOM 901 C CA . TRP A 1 122 ? 5.821 -5.197 2.873 1.00 82.94 122 TRP A CA 1
ATOM 902 C C . TRP A 1 122 ? 6.702 -6.032 1.960 1.00 82.94 122 TRP A C 1
ATOM 904 O O . TRP A 1 122 ? 7.372 -5.484 1.085 1.00 82.94 122 TRP A O 1
ATOM 914 N N . GLU A 1 123 ? 6.673 -7.341 2.152 1.00 85.12 123 GLU A N 1
ATOM 915 C CA . GLU A 1 123 ? 7.410 -8.294 1.336 1.00 85.12 123 GLU A CA 1
ATOM 916 C C . GLU A 1 123 ? 6.473 -9.357 0.784 1.00 85.12 123 GLU A C 1
ATOM 918 O O . GLU A 1 123 ? 5.474 -9.716 1.413 1.00 85.12 123 GLU A O 1
ATOM 923 N N . LEU A 1 124 ? 6.807 -9.846 -0.405 1.00 85.88 124 LEU A N 1
ATOM 924 C CA . LEU A 1 124 ? 6.114 -10.962 -1.028 1.00 85.88 124 LEU A CA 1
ATOM 925 C C . LEU A 1 124 ? 6.534 -12.265 -0.359 1.00 85.88 124 LEU A C 1
ATOM 927 O O . LEU A 1 124 ? 7.708 -12.469 -0.051 1.00 85.88 124 LEU A O 1
ATOM 931 N N . THR A 1 125 ? 5.569 -13.153 -0.169 1.00 86.94 125 THR A N 1
ATOM 932 C CA . THR A 1 125 ? 5.847 -14.557 0.134 1.00 86.94 125 THR A CA 1
ATOM 933 C C . THR A 1 125 ? 6.159 -15.320 -1.154 1.00 86.94 125 THR A C 1
ATOM 935 O O . THR A 1 125 ? 5.983 -14.800 -2.257 1.00 86.94 125 THR A O 1
ATOM 938 N N . GLU A 1 126 ? 6.577 -16.580 -1.024 1.00 82.50 126 GLU A N 1
ATOM 939 C CA . GLU A 1 126 ? 6.779 -17.477 -2.167 1.00 82.50 126 GLU A CA 1
ATOM 940 C C . GLU A 1 126 ? 5.507 -17.580 -3.025 1.00 82.50 126 GLU A C 1
ATOM 942 O O . GLU A 1 126 ? 5.551 -17.315 -4.223 1.00 82.50 126 GLU A O 1
ATOM 947 N N . SER A 1 127 ? 4.349 -17.805 -2.400 1.00 83.56 127 SER A N 1
ATOM 948 C CA . SER A 1 127 ? 3.049 -17.839 -3.086 1.00 83.56 127 SER A CA 1
ATOM 949 C C . SER A 1 127 ? 2.633 -16.481 -3.660 1.00 83.56 127 SER A C 1
ATOM 951 O O . SER A 1 127 ? 1.988 -16.414 -4.699 1.00 83.56 127 SER A O 1
ATOM 953 N N . GLY A 1 128 ? 3.003 -15.376 -3.008 1.00 84.12 128 GLY A N 1
ATOM 954 C CA . GLY A 1 128 ? 2.714 -14.034 -3.511 1.00 84.12 128 GLY A CA 1
ATOM 955 C C . GLY A 1 128 ? 3.523 -13.649 -4.744 1.00 84.12 128 GLY A C 1
ATOM 956 O O . GLY A 1 128 ? 3.050 -12.844 -5.545 1.00 84.12 128 GLY A O 1
ATOM 957 N N . SER A 1 129 ? 4.716 -14.226 -4.919 1.00 83.44 129 SER A N 1
ATOM 958 C CA . SER A 1 129 ? 5.597 -13.937 -6.059 1.00 83.44 129 SER A CA 1
ATOM 959 C C . SER A 1 129 ? 5.001 -14.341 -7.415 1.00 83.44 129 SER A C 1
ATOM 961 O O . SER A 1 129 ? 5.372 -13.783 -8.443 1.00 83.44 129 SER A O 1
ATOM 963 N N . GLU A 1 130 ? 4.015 -15.242 -7.420 1.00 84.38 130 GLU A N 1
ATOM 964 C CA . GLU A 1 130 ? 3.257 -15.614 -8.619 1.00 84.38 130 GLU A CA 1
ATOM 965 C C . GLU A 1 130 ? 2.289 -14.505 -9.070 1.00 84.38 130 GLU A C 1
ATOM 967 O O . GLU A 1 130 ? 1.984 -14.370 -10.256 1.00 84.38 130 GLU A O 1
ATOM 972 N N . PHE A 1 131 ? 1.821 -13.681 -8.127 1.00 86.06 131 PHE A N 1
ATOM 973 C CA . PHE A 1 131 ? 0.790 -12.659 -8.343 1.00 86.06 131 PHE A CA 1
ATOM 974 C C . PHE A 1 131 ? 1.319 -11.229 -8.211 1.00 86.06 131 PHE A C 1
ATOM 976 O O . PHE A 1 131 ? 0.560 -10.266 -8.352 1.00 86.06 131 PHE A O 1
ATOM 983 N N . GLY A 1 132 ? 2.608 -11.059 -7.936 1.00 86.12 132 GLY A N 1
ATOM 984 C CA . GLY A 1 132 ? 3.203 -9.753 -7.727 1.00 86.12 132 GLY A CA 1
ATOM 985 C C . GLY A 1 132 ? 4.716 -9.754 -7.846 1.00 86.12 132 GLY A C 1
ATOM 986 O O . GLY A 1 132 ? 5.370 -10.778 -7.995 1.00 86.12 132 GLY A O 1
ATOM 987 N N . MET A 1 133 ? 5.284 -8.559 -7.771 1.00 83.06 133 MET A N 1
ATOM 988 C CA . MET A 1 133 ? 6.720 -8.333 -7.830 1.00 83.06 133 MET A CA 1
ATOM 989 C C . MET A 1 133 ? 7.142 -7.250 -6.839 1.00 83.06 133 MET A C 1
ATOM 991 O O . MET A 1 133 ? 6.414 -6.286 -6.597 1.00 83.06 133 MET A O 1
ATOM 995 N N . ALA A 1 134 ? 8.337 -7.390 -6.271 1.00 79.56 134 ALA A N 1
ATOM 996 C CA . ALA A 1 134 ? 8.946 -6.360 -5.444 1.00 79.56 134 ALA A CA 1
ATOM 997 C C . ALA A 1 134 ? 9.868 -5.502 -6.316 1.00 79.56 134 ALA A C 1
ATOM 999 O O . ALA A 1 134 ? 10.765 -6.010 -6.983 1.00 79.56 134 ALA A O 1
ATOM 1000 N N . LEU A 1 135 ? 9.643 -4.192 -6.319 1.00 76.06 135 LEU A N 1
ATOM 1001 C CA . LEU A 1 135 ? 10.464 -3.227 -7.043 1.00 76.06 135 LEU A CA 1
ATOM 1002 C C . LEU A 1 135 ? 11.158 -2.303 -6.054 1.00 76.06 135 LEU A C 1
ATOM 1004 O O . LEU A 1 135 ? 10.556 -1.883 -5.071 1.00 76.06 135 LEU A O 1
ATOM 1008 N N . LEU A 1 136 ? 12.402 -1.922 -6.332 1.00 69.88 136 LEU A N 1
ATOM 1009 C CA . LEU A 1 136 ? 13.033 -0.845 -5.582 1.00 69.88 136 LEU A CA 1
ATOM 1010 C C . LEU A 1 136 ? 12.377 0.478 -5.992 1.00 69.88 136 LEU A C 1
ATOM 1012 O O . LEU A 1 136 ? 12.603 0.990 -7.089 1.00 69.88 136 LEU A O 1
ATOM 1016 N N . ALA A 1 137 ? 11.542 1.022 -5.117 1.00 65.94 137 ALA A N 1
ATOM 1017 C CA . ALA A 1 137 ? 10.961 2.334 -5.302 1.00 65.94 137 ALA A CA 1
ATOM 1018 C C . ALA A 1 137 ? 11.896 3.379 -4.708 1.00 65.94 137 ALA A C 1
ATOM 1020 O O . ALA A 1 137 ? 12.257 3.320 -3.534 1.00 65.94 137 ALA A O 1
ATOM 1021 N N . THR A 1 138 ? 12.262 4.358 -5.525 1.00 62.59 138 THR A N 1
ATOM 1022 C CA . THR A 1 138 ? 12.894 5.592 -5.074 1.00 62.59 138 THR A CA 1
ATOM 1023 C C . THR A 1 138 ? 11.861 6.700 -5.163 1.00 62.59 138 THR A C 1
ATOM 1025 O O . THR A 1 138 ? 11.170 6.872 -6.173 1.00 62.59 138 THR A O 1
ATOM 1028 N N . SER A 1 139 ? 11.689 7.438 -4.074 1.00 56.81 139 SER A N 1
ATOM 1029 C CA . SER A 1 139 ? 10.809 8.595 -4.114 1.00 56.81 139 SER A CA 1
ATOM 1030 C C . SER A 1 139 ? 11.424 9.686 -4.983 1.00 56.81 139 SER A C 1
ATOM 1032 O O . SER A 1 139 ? 12.610 9.988 -4.887 1.00 56.81 139 SER A O 1
ATOM 1034 N N . LYS A 1 140 ? 10.596 10.336 -5.803 1.00 59.25 140 LYS A N 1
ATOM 1035 C CA . LYS A 1 140 ? 11.014 11.526 -6.557 1.00 59.25 140 LYS A CA 1
ATOM 1036 C C . LYS A 1 140 ? 11.148 12.767 -5.666 1.00 59.25 140 LYS A C 1
ATOM 1038 O O . LYS A 1 140 ? 11.750 13.746 -6.088 1.00 59.25 140 LYS A O 1
ATOM 1043 N N . THR A 1 141 ? 10.551 12.753 -4.472 1.00 61.53 141 THR A N 1
ATOM 1044 C CA . THR A 1 141 ? 10.407 13.930 -3.596 1.00 61.53 141 THR A CA 1
ATOM 1045 C C . THR A 1 141 ? 11.154 13.816 -2.270 1.00 61.53 141 THR A C 1
ATOM 1047 O O . THR A 1 141 ? 11.270 14.810 -1.559 1.00 61.53 141 THR A O 1
ATOM 1050 N N . ASN A 1 142 ? 11.669 12.638 -1.911 1.00 59.97 142 ASN A N 1
ATOM 1051 C CA . ASN A 1 142 ? 12.478 12.447 -0.708 1.00 59.97 142 ASN A CA 1
ATOM 1052 C C . ASN A 1 142 ? 13.608 11.431 -0.965 1.00 59.97 142 ASN A C 1
ATOM 1054 O O . ASN A 1 142 ? 13.651 10.787 -2.007 1.00 59.97 142 ASN A O 1
ATOM 1058 N N . THR A 1 143 ? 14.531 11.287 -0.015 1.00 63.16 143 THR A N 1
ATOM 1059 C CA . THR A 1 143 ? 15.656 10.335 -0.090 1.00 63.16 143 THR A CA 1
ATOM 1060 C C . THR A 1 143 ? 15.265 8.897 0.263 1.00 63.16 143 THR A C 1
ATOM 1062 O O . THR A 1 143 ? 16.136 8.040 0.414 1.00 63.16 143 THR A O 1
ATOM 1065 N N . TRP A 1 144 ? 13.969 8.607 0.420 1.00 59.84 144 TRP A N 1
ATOM 1066 C CA . TRP A 1 144 ? 13.517 7.258 0.722 1.00 59.84 144 TRP A CA 1
ATOM 1067 C C . TRP A 1 144 ? 13.680 6.366 -0.507 1.00 59.84 144 TRP A C 1
ATOM 1069 O O . TRP A 1 144 ? 13.208 6.674 -1.607 1.00 59.84 144 TRP A O 1
ATOM 1079 N N . SER A 1 145 ? 14.342 5.239 -0.277 1.00 61.53 145 SER A N 1
ATOM 1080 C CA . SER A 1 145 ? 14.423 4.118 -1.196 1.00 61.53 145 SER A CA 1
ATOM 1081 C C . SER A 1 145 ? 14.053 2.858 -0.426 1.00 61.53 145 SER A C 1
ATOM 1083 O O . SER A 1 145 ? 14.480 2.676 0.716 1.00 61.53 145 SER A O 1
ATOM 1085 N N . GLY A 1 146 ? 13.206 2.021 -1.007 1.00 66.38 146 GLY A N 1
ATOM 1086 C CA . GLY A 1 146 ? 12.739 0.814 -0.342 1.00 66.38 146 GLY A CA 1
ATOM 1087 C C . GLY A 1 146 ? 12.048 -0.133 -1.303 1.00 66.38 146 GLY A C 1
ATOM 1088 O O . GLY A 1 146 ? 11.624 0.262 -2.389 1.00 66.38 146 GLY A O 1
ATOM 1089 N N . ALA A 1 147 ? 11.945 -1.398 -0.905 1.00 70.94 147 ALA A N 1
ATOM 1090 C CA . ALA A 1 147 ? 11.164 -2.370 -1.649 1.00 70.94 147 ALA A CA 1
ATOM 1091 C C . ALA A 1 147 ? 9.679 -1.975 -1.602 1.00 70.94 147 ALA A C 1
ATOM 1093 O O . ALA A 1 147 ? 9.102 -1.749 -0.538 1.00 70.94 147 ALA A O 1
ATOM 1094 N N . GLN A 1 148 ? 9.070 -1.867 -2.775 1.00 80.56 148 GLN A N 1
ATOM 1095 C CA . GLN A 1 148 ? 7.653 -1.637 -2.969 1.00 80.56 148 GLN A CA 1
ATOM 1096 C C . GLN A 1 148 ? 7.072 -2.835 -3.707 1.00 80.56 148 GLN A C 1
ATOM 1098 O O . GLN A 1 148 ? 7.439 -3.118 -4.848 1.00 80.56 148 GLN A O 1
ATOM 1103 N N . VAL A 1 149 ? 6.129 -3.508 -3.057 1.00 84.88 149 VAL A N 1
ATOM 1104 C CA . VAL A 1 149 ? 5.370 -4.591 -3.675 1.00 84.88 149 VAL A CA 1
ATOM 1105 C C . VAL A 1 149 ? 4.357 -4.009 -4.653 1.00 84.88 149 VAL A C 1
ATOM 1107 O O . VAL A 1 149 ? 3.643 -3.047 -4.346 1.00 84.88 149 VAL A O 1
ATOM 1110 N N . LYS A 1 150 ? 4.312 -4.603 -5.838 1.00 87.44 150 LYS A N 1
ATOM 1111 C CA . LYS A 1 150 ? 3.343 -4.332 -6.887 1.00 87.44 150 LYS A CA 1
ATOM 1112 C C . LYS A 1 150 ? 2.656 -5.626 -7.295 1.00 87.44 150 LYS A C 1
ATOM 1114 O O . LYS A 1 150 ? 3.285 -6.676 -7.290 1.00 87.44 150 LYS A O 1
ATOM 1119 N N . TRP A 1 151 ? 1.393 -5.536 -7.681 1.00 88.56 151 TRP A N 1
ATOM 1120 C CA . TRP A 1 151 ? 0.543 -6.702 -7.909 1.00 88.56 151 TRP A CA 1
ATOM 1121 C C . TRP A 1 151 ? 0.023 -6.763 -9.342 1.00 88.56 151 TRP A C 1
ATOM 1123 O O . TRP A 1 151 ? -0.345 -5.741 -9.919 1.00 88.56 151 TRP A O 1
ATOM 1133 N N . PHE A 1 152 ? -0.022 -7.958 -9.913 1.00 88.75 152 PHE A N 1
ATOM 1134 C CA . PHE A 1 152 ? -0.582 -8.224 -11.236 1.00 88.75 152 PHE A CA 1
ATOM 1135 C C . PHE A 1 152 ? -2.117 -8.242 -11.190 1.00 88.75 152 PHE A C 1
ATOM 1137 O O . PHE A 1 152 ? -2.712 -8.399 -10.123 1.00 88.75 152 PHE A O 1
ATOM 1144 N N . LYS A 1 153 ? -2.797 -8.090 -12.334 1.00 84.31 153 LYS A N 1
ATOM 1145 C CA . LYS A 1 153 ? -4.273 -8.147 -12.385 1.00 84.31 153 LYS A CA 1
ATOM 1146 C C . LYS A 1 153 ? -4.805 -9.529 -12.048 1.00 84.31 153 LYS A C 1
ATOM 1148 O O . LYS A 1 153 ? -5.946 -9.636 -11.613 1.00 84.31 153 LYS A O 1
ATOM 1153 N N . SER A 1 154 ? -3.985 -10.568 -12.194 1.00 85.94 154 SER A N 1
ATOM 1154 C CA . SER A 1 154 ? -4.324 -11.935 -11.791 1.00 85.94 154 SER A CA 1
ATOM 1155 C C . SER A 1 154 ? -4.716 -12.054 -10.314 1.00 85.94 154 SER A C 1
ATOM 1157 O O . SER A 1 154 ? -5.458 -12.968 -9.970 1.00 85.94 154 SER A O 1
ATOM 1159 N N . VAL A 1 155 ? -4.294 -11.119 -9.450 1.00 88.88 155 VAL A N 1
ATOM 1160 C CA . VAL A 1 155 ? -4.682 -11.115 -8.030 1.00 88.88 155 VAL A CA 1
ATOM 1161 C C . VAL A 1 155 ? -6.109 -10.605 -7.789 1.00 88.88 155 VAL A C 1
ATOM 1163 O O . VAL A 1 155 ? -6.694 -10.907 -6.753 1.00 88.88 155 VAL A O 1
ATOM 1166 N N . ILE A 1 156 ? -6.675 -9.823 -8.718 1.00 88.25 156 ILE A N 1
ATOM 1167 C CA . ILE A 1 156 ? -8.005 -9.207 -8.576 1.00 88.25 156 ILE A CA 1
ATOM 1168 C C . ILE A 1 156 ? -9.093 -10.255 -8.301 1.00 88.25 156 ILE A C 1
ATOM 1170 O O . ILE A 1 156 ? -9.737 -10.121 -7.264 1.00 88.25 156 ILE A O 1
ATOM 1174 N N . PRO A 1 157 ? -9.275 -11.314 -9.119 1.00 89.31 157 PRO A N 1
ATOM 1175 C CA . PRO A 1 157 ? -10.333 -12.297 -8.872 1.00 89.31 157 PRO A CA 1
ATOM 1176 C C . PRO A 1 157 ? -10.192 -13.005 -7.515 1.00 89.31 157 PRO A C 1
ATOM 1178 O O . PRO A 1 157 ? -11.193 -13.286 -6.864 1.00 89.31 157 PRO A O 1
ATOM 1181 N N . LEU A 1 158 ? -8.961 -13.233 -7.043 1.00 90.75 158 LEU A N 1
ATOM 1182 C CA . LEU A 1 158 ? -8.702 -13.845 -5.732 1.00 90.75 158 LEU A CA 1
ATOM 1183 C C . LEU A 1 158 ? -9.107 -12.913 -4.581 1.00 90.75 158 LEU A C 1
ATOM 1185 O O . LEU A 1 158 ? -9.649 -13.348 -3.564 1.00 90.75 158 LEU A O 1
ATOM 1189 N N . LEU A 1 159 ? -8.849 -11.613 -4.738 1.00 90.00 159 LEU A N 1
ATOM 1190 C CA . LEU A 1 159 ? -9.268 -10.599 -3.773 1.00 90.00 159 LEU A CA 1
ATOM 1191 C C . LEU A 1 159 ? -10.784 -10.387 -3.796 1.00 90.00 159 LEU A C 1
ATOM 1193 O O . LEU A 1 159 ? -11.376 -10.226 -2.732 1.00 90.00 159 LEU A O 1
ATOM 1197 N N . GLU A 1 160 ? -11.411 -10.412 -4.971 1.00 90.12 160 GLU A N 1
ATOM 1198 C CA . GLU A 1 160 ? -12.869 -10.348 -5.119 1.00 90.12 160 GLU A CA 1
ATOM 1199 C C . GLU A 1 160 ? -13.539 -11.526 -4.417 1.00 90.12 160 GLU A C 1
ATOM 1201 O O . GLU A 1 160 ? -14.415 -11.308 -3.585 1.00 90.12 160 GLU A O 1
ATOM 1206 N N . GLU A 1 161 ? -13.073 -12.755 -4.647 1.00 88.94 161 GLU A N 1
ATOM 1207 C CA . GLU A 1 161 ? -13.578 -13.952 -3.967 1.00 88.94 161 GLU A CA 1
ATOM 1208 C C . GLU A 1 161 ? -13.418 -13.856 -2.441 1.00 88.94 161 GLU A C 1
ATOM 1210 O O . GLU A 1 161 ? -14.355 -14.130 -1.683 1.00 88.94 161 GLU A O 1
ATOM 1215 N N . HIS A 1 162 ? -12.260 -13.392 -1.958 1.00 89.25 162 HIS A N 1
ATOM 1216 C CA . HIS A 1 162 ? -12.039 -13.168 -0.528 1.00 89.25 162 HIS A CA 1
ATOM 1217 C C . HIS A 1 162 ? -13.018 -12.134 0.050 1.00 89.25 162 HIS A C 1
ATOM 1219 O O . HIS A 1 162 ? -13.554 -12.287 1.147 1.00 89.25 162 HIS A O 1
ATOM 1225 N N . PHE A 1 163 ? -13.274 -11.058 -0.685 1.00 87.62 163 PHE A N 1
ATOM 1226 C CA . PHE A 1 163 ? -14.155 -9.991 -0.241 1.00 87.62 163 PHE A CA 1
ATOM 1227 C C . PHE A 1 163 ? -15.644 -10.338 -0.359 1.00 87.62 163 PHE A C 1
ATOM 1229 O O . PHE A 1 163 ? -16.427 -9.888 0.488 1.00 87.62 163 PHE A O 1
ATOM 1236 N N . GLN A 1 164 ? -16.019 -11.170 -1.329 1.00 85.62 164 GLN A N 1
ATOM 1237 C CA . GLN A 1 164 ? -17.358 -11.727 -1.499 1.00 85.62 164 GLN A CA 1
ATOM 1238 C C . GLN A 1 164 ? -17.662 -12.741 -0.392 1.00 85.62 164 GLN A C 1
ATOM 1240 O O . GLN A 1 164 ? -18.638 -12.577 0.333 1.00 85.62 164 GLN A O 1
ATOM 1245 N N . SER A 1 165 ? -16.758 -13.696 -0.150 1.00 82.31 165 SER A N 1
ATOM 1246 C CA . SER A 1 165 ? -16.909 -14.709 0.906 1.00 82.31 165 SER A CA 1
ATOM 1247 C C . SER A 1 165 ? -17.009 -14.101 2.309 1.00 82.31 165 SER A C 1
ATOM 1249 O O . SER A 1 165 ? -17.750 -14.609 3.153 1.00 82.31 165 SER A O 1
ATOM 1251 N N . GLN A 1 166 ? -16.339 -12.972 2.572 1.00 74.56 166 GLN A N 1
ATOM 1252 C CA . GLN A 1 166 ? -16.547 -12.216 3.811 1.00 74.56 166 GLN A CA 1
ATOM 1253 C C . GLN A 1 166 ? -17.909 -11.521 3.889 1.00 74.56 166 GLN A C 1
ATOM 1255 O O . GLN A 1 166 ? -18.416 -11.332 4.994 1.00 74.56 166 GLN A O 1
ATOM 1260 N N . SER A 1 167 ? -18.493 -11.128 2.756 1.00 67.00 167 SER A N 1
ATOM 1261 C CA . SER A 1 167 ? -19.846 -10.563 2.703 1.00 67.00 167 SER A CA 1
ATOM 1262 C C . SER A 1 167 ? -20.882 -11.650 2.988 1.00 67.00 167 SER A C 1
ATOM 1264 O O . SER A 1 167 ? -21.703 -11.461 3.879 1.00 67.00 167 SER A O 1
ATOM 1266 N N . ASP A 1 168 ? -20.749 -12.822 2.364 1.00 61.94 168 ASP A N 1
ATOM 1267 C CA . ASP A 1 168 ? -21.661 -13.963 2.543 1.00 61.94 168 ASP A CA 1
ATOM 1268 C C . ASP A 1 168 ? -21.575 -14.547 3.967 1.00 61.94 168 ASP A C 1
ATOM 1270 O O . ASP A 1 168 ? -22.584 -14.872 4.600 1.00 61.94 168 ASP A O 1
ATOM 1274 N N . SER A 1 169 ? -20.362 -14.596 4.530 1.00 56.19 169 SER A N 1
ATOM 1275 C CA . SER A 1 169 ? -20.139 -14.978 5.932 1.00 56.19 169 SER A CA 1
ATOM 1276 C C . SER A 1 169 ? -20.698 -13.938 6.908 1.00 56.19 169 SER A C 1
ATOM 1278 O O . SER A 1 169 ? -21.126 -14.287 8.008 1.00 56.19 169 SER A O 1
ATOM 1280 N N . ASN A 1 170 ? -20.717 -12.656 6.526 1.00 49.00 170 ASN A N 1
ATOM 1281 C CA . ASN A 1 170 ? -21.402 -11.624 7.299 1.00 49.00 170 ASN A CA 1
ATOM 1282 C C . ASN A 1 170 ? -22.917 -11.674 7.105 1.00 49.00 170 ASN A C 1
ATOM 1284 O O . ASN A 1 170 ? -23.607 -11.292 8.040 1.00 49.00 170 ASN A O 1
ATOM 1288 N N . GLU A 1 171 ? -23.441 -12.147 5.970 1.00 47.44 171 GLU A N 1
ATOM 1289 C CA . GLU A 1 171 ? -24.881 -12.271 5.716 1.00 47.44 171 GLU A CA 1
ATOM 1290 C C . GLU A 1 171 ? -25.522 -13.436 6.480 1.00 47.44 171 GLU A C 1
ATOM 1292 O O . GLU A 1 171 ? -26.596 -13.255 7.055 1.00 47.44 171 GLU A O 1
ATOM 1297 N N . GLN A 1 172 ? -24.818 -14.559 6.668 1.00 42.59 172 GLN A N 1
ATOM 1298 C CA . GLN A 1 172 ? -25.262 -15.605 7.608 1.00 42.59 172 GLN A CA 1
ATOM 1299 C C . GLN A 1 172 ? -25.214 -15.161 9.082 1.00 42.59 172 GLN A C 1
ATOM 1301 O O . GLN A 1 172 ? -25.881 -15.743 9.936 1.00 42.59 172 GLN A O 1
ATOM 1306 N N . VAL A 1 173 ? -24.483 -14.085 9.393 1.00 44.69 173 VAL A N 1
ATOM 1307 C CA . VAL A 1 173 ? -24.535 -13.405 10.698 1.00 44.69 173 VAL A CA 1
ATOM 1308 C C . VAL A 1 173 ? -25.475 -12.181 10.657 1.00 44.69 173 VAL A C 1
ATOM 1310 O O . VAL A 1 173 ? -25.881 -11.686 11.710 1.00 44.69 173 VAL A O 1
ATOM 1313 N N . ALA A 1 174 ? -25.891 -11.706 9.476 1.00 36.97 174 ALA A N 1
ATOM 1314 C CA . ALA A 1 174 ? -26.731 -10.520 9.291 1.00 36.97 174 ALA A CA 1
ATOM 1315 C C . ALA A 1 174 ? -28.219 -10.805 9.501 1.00 36.97 174 ALA A C 1
ATOM 1317 O O . ALA A 1 174 ? -28.924 -9.904 9.954 1.00 36.97 174 ALA A O 1
ATOM 1318 N N . GLU A 1 175 ? -28.679 -12.050 9.347 1.00 38.31 175 GLU A N 1
ATOM 1319 C CA . GLU A 1 175 ? -29.983 -12.456 9.902 1.00 38.31 175 GLU A CA 1
ATOM 1320 C C . GLU A 1 175 ? -30.000 -12.448 11.445 1.00 38.31 175 GLU A C 1
ATOM 1322 O O . GLU A 1 175 ? -31.065 -12.453 12.053 1.00 38.31 175 GLU A O 1
ATOM 1327 N N . SER A 1 176 ? -28.837 -12.316 12.099 1.00 38.47 176 SER A N 1
ATOM 1328 C CA . SER A 1 176 ? -28.719 -12.022 13.539 1.00 38.47 176 SER A CA 1
ATOM 1329 C C . SER A 1 176 ? -28.168 -10.623 13.856 1.00 38.47 176 SER A C 1
ATOM 1331 O O . SER A 1 176 ? -27.968 -10.292 15.025 1.00 38.47 176 SER A O 1
ATOM 1333 N N . ARG A 1 177 ? -27.911 -9.769 12.854 1.00 39.03 177 ARG A N 1
ATOM 1334 C CA . ARG A 1 177 ? -27.346 -8.419 13.059 1.00 39.03 177 ARG A CA 1
ATOM 1335 C C . ARG A 1 177 ? -28.035 -7.313 12.272 1.00 39.03 177 ARG A C 1
ATOM 1337 O O . ARG A 1 177 ? -27.524 -6.193 12.228 1.00 39.03 177 ARG A O 1
ATOM 1344 N N . ASN A 1 178 ? -29.243 -7.555 11.767 1.00 33.62 178 ASN A N 1
ATOM 1345 C CA . ASN A 1 178 ? -30.148 -6.473 11.401 1.00 33.62 178 ASN A CA 1
ATOM 1346 C C . ASN A 1 178 ? -30.807 -5.889 12.661 1.00 33.62 178 ASN A C 1
ATOM 1348 O O . ASN A 1 178 ? -31.987 -6.053 12.947 1.00 33.62 178 ASN A O 1
ATOM 1352 N N . GLY A 1 179 ? -29.968 -5.231 13.452 1.00 35.41 179 GLY A N 1
ATOM 1353 C CA . GLY A 1 179 ? -30.327 -4.504 14.649 1.00 35.41 179 GLY A CA 1
ATOM 1354 C C . GLY A 1 179 ? -29.542 -3.207 14.678 1.00 35.41 179 GLY A C 1
ATOM 1355 O O . GLY A 1 179 ? -28.669 -3.017 15.519 1.00 35.41 179 GLY A O 1
ATOM 1356 N N . LYS A 1 180 ? -29.906 -2.258 13.807 1.00 44.16 180 LYS A N 1
ATOM 1357 C CA . LYS A 1 180 ? -29.968 -0.856 14.241 1.00 44.16 180 LYS A CA 1
ATOM 1358 C C . LYS A 1 180 ? -31.015 -0.782 15.359 1.00 44.16 180 LYS A C 1
ATOM 1360 O O . LYS A 1 180 ? -32.099 -0.243 15.175 1.00 44.16 180 LYS A O 1
ATOM 1365 N N . SER A 1 181 ? -30.705 -1.336 16.523 1.00 35.75 181 SER A N 1
ATOM 1366 C CA . SER A 1 181 ? -31.357 -0.918 17.740 1.00 35.75 181 SER A CA 1
ATOM 1367 C C . SER A 1 181 ? -30.619 0.346 18.171 1.00 35.75 181 SER A C 1
ATOM 1369 O O . SER A 1 181 ? -29.497 0.338 18.680 1.00 35.75 181 SER A O 1
ATOM 1371 N N . HIS A 1 182 ? -31.298 1.480 18.017 1.00 43.69 182 HIS A N 1
ATOM 1372 C CA . HIS A 1 182 ? -31.465 2.291 19.212 1.00 43.69 182 HIS A CA 1
ATOM 1373 C C . HIS A 1 182 ? -32.006 1.337 20.279 1.00 43.69 182 HIS A C 1
ATOM 1375 O O . HIS A 1 182 ? -33.208 1.107 20.358 1.00 43.69 182 HIS A O 1
ATOM 1381 N N . ALA A 1 183 ? -31.101 0.673 21.002 1.00 36.31 183 ALA A N 1
ATOM 1382 C CA . ALA A 1 183 ? -31.481 0.028 22.235 1.00 36.31 183 ALA A CA 1
ATOM 1383 C C . ALA A 1 183 ? -32.080 1.157 23.082 1.00 36.31 183 ALA A C 1
ATOM 1385 O O . ALA A 1 183 ? -31.412 2.191 23.235 1.00 36.31 183 ALA A O 1
ATOM 1386 N N . PRO A 1 184 ? -33.336 1.035 23.539 1.00 43.16 184 PRO A N 1
ATOM 1387 C CA . PRO A 1 184 ? -33.839 1.952 24.541 1.00 43.16 184 PRO A CA 1
ATOM 1388 C C . PRO A 1 184 ? -32.851 1.938 25.712 1.00 43.16 184 PRO A C 1
ATOM 1390 O O . PRO A 1 184 ? -32.244 0.909 26.014 1.00 43.16 184 PRO A O 1
ATOM 1393 N N . ASP A 1 185 ? -32.661 3.100 26.328 1.00 51.22 185 ASP A N 1
ATOM 1394 C CA . ASP A 1 185 ? -31.671 3.422 27.373 1.00 51.22 185 ASP A CA 1
ATOM 1395 C C . ASP A 1 185 ? -31.674 2.476 28.603 1.00 51.22 185 ASP A C 1
ATOM 1397 O O . ASP A 1 185 ? -30.884 2.638 29.527 1.00 51.22 185 ASP A O 1
ATOM 1401 N N . SER A 1 186 ? -32.557 1.478 28.632 1.00 50.75 186 SER A N 1
ATOM 1402 C CA . SER A 1 186 ? -32.859 0.596 29.754 1.00 50.75 186 SER A CA 1
ATOM 1403 C C . SER A 1 186 ? -31.964 -0.642 29.901 1.00 50.75 186 SER A C 1
ATOM 1405 O O . SER A 1 186 ? -32.084 -1.321 30.915 1.00 50.75 186 SER A O 1
ATOM 1407 N N . GLU A 1 187 ? -31.085 -0.965 28.943 1.00 56.03 187 GLU A N 1
ATOM 1408 C CA . GLU A 1 187 ? -30.268 -2.203 29.005 1.00 56.03 187 GLU A CA 1
ATOM 1409 C C . GLU A 1 187 ? -28.763 -1.992 29.214 1.00 56.03 187 GLU A C 1
ATOM 1411 O O . GLU A 1 187 ? -28.022 -2.954 29.425 1.00 56.03 187 GLU A O 1
ATOM 1416 N N . ARG A 1 188 ? -28.264 -0.753 29.184 1.00 68.25 188 ARG A N 1
ATOM 1417 C CA . ARG A 1 188 ? -26.842 -0.517 29.470 1.00 68.25 188 ARG A CA 1
ATOM 1418 C C . ARG A 1 188 ? -26.635 -0.609 30.975 1.00 68.25 188 ARG A C 1
ATOM 1420 O O . ARG A 1 188 ? -27.272 0.113 31.722 1.00 68.25 188 ARG A O 1
ATOM 1427 N N . GLN A 1 189 ? -25.747 -1.485 31.436 1.00 80.25 189 GLN A N 1
ATOM 1428 C CA . GLN A 1 189 ? -25.384 -1.539 32.858 1.00 80.25 189 GLN A CA 1
ATOM 1429 C C . GLN A 1 189 ? -24.257 -0.546 33.192 1.00 80.25 189 GLN A C 1
ATOM 1431 O O . GLN A 1 189 ? -24.186 -0.031 34.310 1.00 80.25 189 GLN A O 1
ATOM 1436 N N . TYR A 1 190 ? -23.413 -0.232 32.203 1.00 85.88 190 TYR A N 1
ATOM 1437 C CA . TYR A 1 190 ? -22.263 0.659 32.330 1.00 85.88 190 TYR A CA 1
ATOM 1438 C C . TYR A 1 190 ? -22.128 1.570 31.106 1.00 85.88 190 TYR A C 1
ATOM 1440 O O . TYR A 1 190 ? -22.535 1.218 29.998 1.00 85.88 190 TYR A O 1
ATOM 1448 N N . TRP A 1 191 ? -21.503 2.720 31.321 1.00 88.75 191 TRP A N 1
ATOM 1449 C CA . TRP A 1 191 ? -21.051 3.660 30.312 1.00 88.75 191 TRP A CA 1
ATOM 1450 C C . TRP A 1 191 ? -19.531 3.738 30.317 1.00 88.75 191 TRP A C 1
ATOM 1452 O O . TRP A 1 191 ? -18.901 3.916 31.361 1.00 88.75 191 TRP A O 1
ATOM 1462 N N . PHE A 1 192 ? -18.958 3.667 29.121 1.00 90.00 192 PHE A N 1
ATOM 1463 C CA . PHE A 1 192 ? -17.574 4.050 28.876 1.00 90.00 192 PHE A CA 1
ATOM 1464 C C . PHE A 1 192 ? -17.507 5.522 28.483 1.00 90.00 192 PHE A C 1
ATOM 1466 O O . PHE A 1 192 ? -18.404 6.042 27.808 1.00 90.00 192 PHE A O 1
ATOM 1473 N N . MET A 1 193 ? -16.416 6.187 28.856 1.00 88.25 193 MET A N 1
ATOM 1474 C CA . MET A 1 193 ? -16.198 7.599 28.544 1.00 88.25 193 MET A CA 1
ATOM 1475 C C . MET A 1 193 ? -16.287 7.870 27.037 1.00 88.25 193 MET A C 1
ATOM 1477 O O . MET A 1 193 ? -17.002 8.783 26.618 1.00 88.25 193 MET A O 1
ATOM 1481 N N . GLU A 1 194 ? -15.658 7.045 26.197 1.00 85.75 194 GLU A N 1
ATOM 1482 C CA . GLU A 1 194 ? -15.672 7.240 24.744 1.00 85.75 194 GLU A CA 1
ATOM 1483 C C . GLU A 1 194 ? -17.073 7.114 24.144 1.00 85.75 194 GLU A C 1
ATOM 1485 O O . GLU A 1 194 ? -17.424 7.826 23.197 1.00 85.75 194 GLU A O 1
ATOM 1490 N N . GLU A 1 195 ? -17.876 6.200 24.684 1.00 88.00 195 GLU A N 1
ATOM 1491 C CA . GLU A 1 195 ? -19.250 5.998 24.244 1.00 88.00 195 GLU A CA 1
ATOM 1492 C C . GLU A 1 195 ? -20.148 7.139 24.694 1.00 88.00 195 GLU A C 1
ATOM 1494 O O . GLU A 1 195 ? -20.971 7.599 23.901 1.00 88.00 195 GLU A O 1
ATOM 1499 N N . ARG A 1 196 ? -19.965 7.637 25.923 1.00 88.12 196 ARG A N 1
ATOM 1500 C CA . ARG A 1 196 ? -20.755 8.750 26.451 1.00 88.12 196 ARG A CA 1
ATOM 1501 C C . ARG A 1 196 ? -20.442 10.058 25.735 1.00 88.12 196 ARG A C 1
ATOM 1503 O O . ARG A 1 196 ? -21.366 10.742 25.310 1.00 88.12 196 ARG A O 1
ATOM 1510 N N . VAL A 1 197 ? -19.165 10.363 25.486 1.00 87.00 197 VAL A N 1
ATOM 1511 C CA . VAL A 1 197 ? -18.754 11.534 24.687 1.00 87.00 197 VAL A CA 1
ATOM 1512 C C . VAL A 1 197 ? -19.388 11.492 23.293 1.00 87.00 197 VAL A C 1
ATOM 1514 O O . VAL A 1 197 ? -19.926 12.497 22.828 1.00 87.00 197 VAL A O 1
ATOM 1517 N N . LYS A 1 198 ? -19.383 10.319 22.641 1.00 87.25 198 LYS A N 1
ATOM 1518 C CA . LYS A 1 198 ? -20.028 10.134 21.334 1.00 87.25 198 LYS A CA 1
ATOM 1519 C C . LYS A 1 198 ? -21.552 10.258 21.419 1.00 87.25 198 LYS A C 1
ATOM 1521 O O . LYS A 1 198 ? -22.152 10.833 20.516 1.00 87.25 198 LYS A O 1
ATOM 1526 N N . HIS A 1 199 ? -22.167 9.726 22.472 1.00 84.94 199 HIS A N 1
ATOM 1527 C CA . HIS A 1 199 ? -23.608 9.817 22.708 1.00 84.94 199 HIS A CA 1
ATOM 1528 C C . HIS A 1 199 ? -24.066 11.269 22.902 1.00 84.94 199 HIS A C 1
ATOM 1530 O O . HIS A 1 199 ? -25.099 11.654 22.370 1.00 84.94 199 HIS A O 1
ATOM 1536 N N . LEU A 1 200 ? -23.246 12.100 23.551 1.00 84.00 200 LEU A N 1
ATOM 1537 C CA . LEU A 1 200 ? -23.465 13.545 23.680 1.00 84.00 200 LEU A CA 1
ATOM 1538 C C . LEU A 1 200 ? -23.142 14.339 22.396 1.00 84.00 200 LEU A C 1
ATOM 1540 O O . LEU A 1 200 ? -23.235 15.563 22.388 1.00 84.00 200 LEU A O 1
ATOM 1544 N N . GLY A 1 201 ? -22.728 13.675 21.309 1.00 83.69 201 GLY A N 1
ATOM 1545 C CA . GLY A 1 201 ? -22.364 14.328 20.047 1.00 83.69 201 GLY A CA 1
ATOM 1546 C C . GLY A 1 201 ? -21.065 15.141 20.111 1.00 83.69 201 GLY A C 1
ATOM 1547 O O . GLY A 1 201 ? -20.799 15.958 19.228 1.00 83.69 201 GLY A O 1
ATOM 1548 N N . LEU A 1 202 ? -20.245 14.930 21.142 1.00 84.50 202 LEU A N 1
ATOM 1549 C CA . LEU A 1 202 ? -19.004 15.661 21.371 1.00 84.50 202 LEU A CA 1
ATOM 1550 C C . LEU A 1 202 ? -17.799 14.920 20.772 1.00 84.50 202 LEU A C 1
ATOM 1552 O O . LEU A 1 202 ? -17.831 13.719 20.494 1.00 84.50 202 LEU A O 1
ATOM 1556 N N . LYS A 1 203 ? -16.699 15.651 20.572 1.00 86.31 203 LYS A N 1
ATOM 1557 C CA . LYS A 1 203 ? -15.396 15.092 20.186 1.00 86.31 203 LYS A CA 1
ATOM 1558 C C . LYS A 1 203 ? -14.382 15.387 21.286 1.00 86.31 203 LYS A C 1
ATOM 1560 O O . LYS A 1 203 ? -14.290 16.526 21.731 1.00 86.31 203 LYS A O 1
ATOM 1565 N N . SER A 1 204 ? -13.615 14.372 21.680 1.00 85.31 204 SER A N 1
ATOM 1566 C CA . SER A 1 204 ? -12.535 14.481 22.666 1.00 85.31 204 SER A CA 1
ATOM 1567 C C . SER A 1 204 ? -11.185 14.075 22.070 1.00 85.31 204 SER A C 1
ATOM 1569 O O . SER A 1 204 ? -11.088 13.075 21.344 1.00 85.31 204 SER A O 1
ATOM 1571 N N . ASN A 1 205 ? -10.142 14.840 22.394 1.00 87.38 205 ASN A N 1
ATOM 1572 C CA . ASN A 1 205 ? -8.744 14.498 22.114 1.00 87.38 205 ASN A CA 1
ATOM 1573 C C . ASN A 1 205 ? -8.129 13.661 23.263 1.00 87.38 205 ASN A C 1
ATOM 1575 O O . ASN A 1 205 ? -8.773 13.450 24.286 1.00 87.38 205 ASN A O 1
ATOM 1579 N N . ALA A 1 206 ? -6.903 13.153 23.093 1.00 83.75 206 ALA A N 1
ATOM 1580 C CA . ALA A 1 206 ? -6.271 12.257 24.073 1.00 83.75 206 ALA A CA 1
ATOM 1581 C C . ALA A 1 206 ? -6.056 12.905 25.456 1.00 83.75 206 ALA A C 1
ATOM 1583 O O . ALA A 1 206 ? -6.292 12.264 26.475 1.00 83.75 206 ALA A O 1
ATOM 1584 N N . ASP A 1 207 ? -5.671 14.179 25.482 1.00 84.19 207 ASP A N 1
ATOM 1585 C CA . ASP A 1 207 ? -5.442 14.948 26.709 1.00 84.19 207 ASP A CA 1
ATOM 1586 C C . ASP A 1 207 ? -6.753 15.193 27.479 1.00 84.19 207 ASP A C 1
ATOM 1588 O O . ASP A 1 207 ? -6.867 14.915 28.671 1.00 84.19 207 ASP A O 1
ATOM 1592 N N . GLN A 1 208 ? -7.811 15.578 26.762 1.00 87.38 208 GLN A N 1
ATOM 1593 C CA . GLN A 1 208 ? -9.156 15.726 27.317 1.00 87.38 208 GLN A CA 1
ATOM 1594 C C . GLN A 1 208 ? -9.682 14.411 27.889 1.00 87.38 208 GLN A C 1
ATOM 1596 O O . GLN A 1 208 ? -10.318 14.419 28.936 1.00 87.38 208 GLN A O 1
ATOM 1601 N N . ARG A 1 209 ? -9.422 13.279 27.227 1.00 87.94 209 ARG A N 1
ATOM 1602 C CA . ARG A 1 209 ? -9.822 11.957 27.732 1.00 87.94 209 ARG A CA 1
ATOM 1603 C C . ARG A 1 209 ? -9.135 11.629 29.049 1.00 87.94 209 ARG A C 1
ATOM 1605 O O . ARG A 1 209 ? -9.821 11.241 29.985 1.00 87.94 209 ARG A O 1
ATOM 1612 N N . LEU A 1 210 ? -7.827 11.874 29.140 1.00 87.19 210 LEU A N 1
ATOM 1613 C CA . LEU A 1 210 ? -7.068 11.683 30.374 1.00 87.19 210 LEU A CA 1
ATOM 1614 C C . LEU A 1 210 ? -7.636 12.534 31.518 1.00 87.19 210 LEU A C 1
ATOM 1616 O O . LEU A 1 210 ? -7.836 12.036 32.624 1.00 87.19 210 LEU A O 1
ATOM 1620 N N . HIS A 1 211 ? -7.942 13.805 31.246 1.00 87.88 211 HIS A N 1
ATOM 1621 C CA . HIS A 1 211 ? -8.543 14.690 32.238 1.00 87.88 211 HIS A CA 1
ATOM 1622 C C . HIS A 1 211 ? -9.948 14.244 32.654 1.00 87.88 211 HIS A C 1
ATOM 1624 O O . HIS A 1 211 ? -10.247 14.261 33.845 1.00 87.88 211 HIS A O 1
ATOM 1630 N N . ILE A 1 212 ? -10.797 13.823 31.711 1.00 89.38 212 ILE A N 1
ATOM 1631 C CA . ILE A 1 212 ? -12.135 13.296 32.021 1.00 89.38 212 ILE A CA 1
ATOM 1632 C C . ILE A 1 212 ? -12.016 12.053 32.903 1.00 89.38 212 ILE A C 1
ATOM 1634 O O . ILE A 1 212 ? -12.666 12.002 33.941 1.00 89.38 212 ILE A O 1
ATOM 1638 N N . ASP A 1 213 ? -11.157 11.098 32.545 1.00 88.50 213 ASP A N 1
ATOM 1639 C CA . ASP A 1 213 ? -10.949 9.877 33.329 1.00 88.50 213 ASP A CA 1
ATOM 1640 C C . ASP A 1 213 ? -10.471 10.182 34.752 1.00 88.50 213 ASP A C 1
ATOM 1642 O O . ASP A 1 213 ? -10.949 9.570 35.708 1.00 88.50 213 ASP A O 1
ATOM 1646 N N . MET A 1 214 ? -9.570 11.155 34.908 1.00 89.19 214 MET A N 1
ATOM 1647 C CA . MET A 1 214 ? -9.091 11.597 36.217 1.00 89.19 214 MET A CA 1
ATOM 1648 C C . MET A 1 214 ? -10.224 12.202 37.061 1.00 89.19 214 MET A C 1
ATOM 1650 O O . MET A 1 214 ? -10.422 11.784 38.199 1.00 89.19 214 MET A O 1
ATOM 1654 N N . TYR A 1 215 ? -11.022 13.114 36.491 1.00 90.19 215 TYR A N 1
ATOM 1655 C CA . TYR A 1 215 ? -12.174 13.707 37.184 1.00 90.19 215 TYR A CA 1
ATOM 1656 C C . TYR A 1 215 ? -13.213 12.658 37.585 1.00 90.19 215 TYR A C 1
ATOM 1658 O O . TYR A 1 215 ? -13.709 12.678 38.708 1.00 90.19 215 TYR A O 1
ATOM 1666 N N . VAL A 1 216 ? -13.528 11.728 36.683 1.00 91.25 216 VAL A N 1
ATOM 1667 C CA . VAL A 1 216 ? -14.477 10.642 36.951 1.00 91.25 216 VAL A CA 1
ATOM 1668 C C . VAL A 1 216 ? -13.960 9.748 38.071 1.00 91.25 216 VAL A C 1
ATOM 1670 O O . VAL A 1 216 ? -14.725 9.399 38.965 1.00 91.25 216 VAL A O 1
ATOM 1673 N N . ALA A 1 217 ? -12.672 9.395 38.060 1.00 88.56 217 ALA A N 1
ATOM 1674 C CA . ALA A 1 217 ? -12.082 8.567 39.104 1.00 88.56 217 ALA A CA 1
ATOM 1675 C C . ALA A 1 217 ? -12.152 9.235 40.485 1.00 88.56 217 ALA A C 1
ATOM 1677 O O . ALA A 1 217 ? -12.517 8.567 41.456 1.00 88.56 217 ALA A O 1
ATOM 1678 N N . ASP A 1 218 ? -11.858 10.534 40.562 1.00 89.31 218 ASP A N 1
ATOM 1679 C CA . ASP A 1 218 ? -11.902 11.300 41.809 1.00 89.31 218 ASP A CA 1
ATOM 1680 C C . ASP A 1 218 ? -13.335 11.459 42.328 1.00 89.31 218 ASP A C 1
ATOM 1682 O O . ASP A 1 218 ? -13.613 11.104 43.474 1.00 89.31 218 ASP A O 1
ATOM 1686 N N . SER A 1 219 ? -14.273 11.901 41.484 1.00 88.06 219 SER A N 1
ATOM 1687 C CA . SER A 1 219 ? -15.671 12.099 41.890 1.00 88.06 219 SER A CA 1
ATOM 1688 C C . SER A 1 219 ? -16.380 10.785 42.228 1.00 88.06 219 SER A C 1
ATOM 1690 O O . SER A 1 219 ? -17.178 10.721 43.163 1.00 88.06 219 SER A O 1
ATOM 1692 N N . TYR A 1 220 ? -16.060 9.698 41.522 1.00 90.81 220 TYR A N 1
ATOM 1693 C CA . TYR A 1 220 ? -16.599 8.376 41.839 1.00 90.81 220 TYR A CA 1
ATOM 1694 C C . TYR A 1 220 ? -16.026 7.840 43.159 1.00 90.81 220 TYR A C 1
ATOM 1696 O O . TYR A 1 220 ? -16.760 7.270 43.969 1.00 90.81 220 TYR A O 1
ATOM 1704 N N . LYS A 1 221 ? -14.732 8.076 43.425 1.00 90.88 221 LYS A N 1
ATOM 1705 C CA . LYS A 1 221 ? -14.101 7.743 44.708 1.00 90.88 221 LYS A CA 1
ATOM 1706 C C . LYS A 1 221 ? -14.676 8.561 45.862 1.00 90.88 221 LYS A C 1
ATOM 1708 O O . LYS A 1 221 ? -14.833 8.011 46.946 1.00 90.88 221 LYS A O 1
ATOM 1713 N N . GLU A 1 222 ? -15.008 9.828 45.645 1.00 89.81 222 GLU A N 1
ATOM 1714 C CA . GLU A 1 222 ? -15.664 10.672 46.648 1.00 89.81 222 GLU A CA 1
ATOM 1715 C C . GLU A 1 222 ? -17.059 10.142 47.007 1.00 89.81 222 GLU A C 1
ATOM 1717 O O . GLU A 1 222 ? -17.402 10.054 48.185 1.00 89.81 222 GLU A O 1
ATOM 1722 N N . ARG A 1 223 ? -17.834 9.700 46.008 1.00 90.75 223 ARG A N 1
ATOM 1723 C CA . ARG A 1 223 ? -19.193 9.176 46.209 1.00 90.75 223 ARG A CA 1
ATOM 1724 C C . ARG A 1 223 ? -19.226 7.772 46.822 1.00 90.75 223 ARG A C 1
ATOM 1726 O O . ARG A 1 223 ? -20.053 7.504 47.688 1.00 90.75 223 ARG A O 1
ATOM 1733 N N . HIS A 1 224 ? -18.343 6.876 46.379 1.00 88.38 224 HIS A N 1
ATOM 1734 C CA . HIS A 1 224 ? -18.404 5.441 46.709 1.00 88.38 224 HIS A CA 1
ATOM 1735 C C . HIS A 1 224 ? -17.234 4.938 47.566 1.00 88.38 224 HIS A C 1
ATOM 1737 O O . HIS A 1 224 ? -17.147 3.744 47.857 1.00 88.38 224 HIS A O 1
ATOM 1743 N N . GLY A 1 225 ? -16.293 5.812 47.935 1.00 86.88 225 GLY A N 1
ATOM 1744 C CA . GLY A 1 225 ? -15.092 5.482 48.715 1.00 86.88 225 GLY A CA 1
ATOM 1745 C C . GLY A 1 225 ? -14.026 4.677 47.958 1.00 86.88 225 GLY A C 1
ATOM 1746 O O . GLY A 1 225 ? -12.974 4.365 48.517 1.00 86.88 225 GLY A O 1
ATOM 1747 N N . LYS A 1 226 ? -14.268 4.328 46.688 1.00 86.62 226 LYS A N 1
ATOM 1748 C CA . LYS A 1 226 ? -13.388 3.500 45.848 1.00 86.62 226 LYS A CA 1
ATOM 1749 C C . LYS A 1 226 ? -13.399 3.983 44.396 1.00 86.62 226 LYS A C 1
ATOM 1751 O O . LYS A 1 226 ? -14.424 4.499 43.964 1.00 86.62 226 LYS A O 1
ATOM 1756 N N . PRO A 1 227 ? -12.306 3.811 43.633 1.00 83.06 227 PRO A N 1
ATOM 1757 C CA . PRO A 1 227 ? -12.282 4.186 42.224 1.00 83.06 227 PRO A CA 1
ATOM 1758 C C . PRO A 1 227 ? -13.232 3.311 41.384 1.00 83.06 227 PRO A C 1
ATOM 1760 O O . PRO A 1 227 ? -13.567 2.190 41.791 1.00 83.06 227 PRO A O 1
ATOM 1763 N N . PRO A 1 228 ? -13.651 3.799 40.205 1.00 86.50 228 PRO A N 1
ATOM 1764 C CA . PRO A 1 228 ? -14.499 3.050 39.288 1.00 86.50 228 PRO A CA 1
ATOM 1765 C C . PRO A 1 228 ? -13.764 1.820 38.742 1.00 86.50 228 PRO A C 1
ATOM 1767 O O . PRO A 1 228 ? -12.533 1.782 38.649 1.00 86.50 228 PRO A O 1
ATOM 1770 N N . GLY A 1 229 ? -14.530 0.787 38.389 1.00 83.88 229 GLY A N 1
ATOM 1771 C CA . GLY A 1 229 ? -13.979 -0.432 37.804 1.00 83.88 229 GLY A CA 1
ATOM 1772 C C . GLY A 1 229 ? -13.399 -0.175 36.412 1.00 83.88 229 GLY A C 1
ATOM 1773 O O . GLY A 1 229 ? -13.911 0.646 35.652 1.00 83.88 229 GLY A O 1
ATOM 1774 N N . LYS A 1 230 ? -12.345 -0.912 36.054 1.00 84.62 230 LYS A N 1
ATOM 1775 C CA . LYS A 1 230 ? -11.831 -0.947 34.680 1.00 84.62 230 LYS A CA 1
ATOM 1776 C C . LYS A 1 230 ? -12.389 -2.167 33.962 1.00 84.62 230 LYS A C 1
ATOM 1778 O O . LYS A 1 230 ? -12.329 -3.271 34.500 1.00 84.62 230 LYS A O 1
ATOM 1783 N N . GLN A 1 231 ? -12.902 -1.977 32.753 1.00 81.94 231 GLN A N 1
ATOM 1784 C CA . GLN A 1 231 ? -13.338 -3.064 31.877 1.00 81.94 231 GLN A CA 1
ATOM 1785 C C . GLN A 1 231 ? -12.633 -2.959 30.525 1.00 81.94 231 GLN A C 1
ATOM 1787 O O . GLN A 1 231 ? -12.172 -1.891 30.120 1.00 81.94 231 GLN A O 1
ATOM 1792 N N . LEU A 1 232 ? -12.510 -4.090 29.832 1.00 75.50 232 LEU A N 1
ATOM 1793 C CA . LEU A 1 232 ? -11.958 -4.109 28.484 1.00 75.50 232 LEU A CA 1
ATOM 1794 C C . LEU A 1 232 ? -12.965 -3.495 27.512 1.00 75.50 232 LEU A C 1
ATOM 1796 O O . LEU A 1 232 ? -14.040 -4.040 27.284 1.00 75.50 232 LEU A O 1
ATOM 1800 N N . PHE A 1 233 ? -12.575 -2.384 26.900 1.00 73.38 233 PHE A N 1
ATOM 1801 C CA . PHE A 1 233 ? -13.285 -1.733 25.815 1.00 73.38 233 PHE A CA 1
ATOM 1802 C C . PHE A 1 233 ? -12.373 -1.696 24.587 1.00 73.38 233 PHE A C 1
ATOM 1804 O O . PHE A 1 233 ? -11.310 -1.078 24.607 1.00 73.38 233 PHE A O 1
ATOM 1811 N N . LYS A 1 234 ? -12.761 -2.393 23.510 1.00 72.38 234 LYS A N 1
ATOM 1812 C CA . LYS A 1 234 ? -11.971 -2.494 22.263 1.00 72.38 234 LYS A CA 1
ATOM 1813 C C . LYS A 1 234 ? -10.504 -2.884 22.510 1.00 72.38 234 LYS A C 1
ATOM 1815 O O . LYS A 1 234 ? -9.586 -2.212 22.046 1.00 72.38 234 LYS A O 1
ATOM 1820 N N . ASN A 1 235 ? -10.294 -3.956 23.275 1.00 74.88 235 ASN A N 1
ATOM 1821 C CA . ASN A 1 235 ? -8.976 -4.484 23.660 1.00 74.88 235 ASN A CA 1
ATOM 1822 C C . ASN A 1 235 ? -8.098 -3.525 24.489 1.00 74.88 235 ASN A C 1
ATOM 1824 O O . ASN A 1 235 ? -6.924 -3.806 24.703 1.00 74.88 235 ASN A O 1
ATOM 1828 N N . THR A 1 236 ? -8.659 -2.421 24.990 1.00 77.88 236 THR A N 1
ATOM 1829 C CA . THR A 1 236 ? -7.980 -1.468 25.877 1.00 77.88 236 THR A CA 1
ATOM 1830 C C . THR A 1 236 ? -8.731 -1.404 27.205 1.00 77.88 236 THR A C 1
ATOM 1832 O O . THR A 1 236 ? -9.956 -1.476 27.227 1.00 77.88 236 THR A O 1
ATOM 1835 N N . GLN A 1 237 ? -8.031 -1.297 28.335 1.00 79.25 237 GLN A N 1
ATOM 1836 C CA . GLN A 1 237 ? -8.704 -1.080 29.618 1.00 79.25 237 GLN A CA 1
ATOM 1837 C C . GLN A 1 237 ? -9.256 0.348 29.670 1.00 79.25 237 GLN A C 1
ATOM 1839 O O . GLN A 1 237 ? -8.480 1.297 29.595 1.00 79.25 237 GLN A O 1
ATOM 1844 N N . SER A 1 238 ? -10.573 0.490 29.819 1.00 82.44 238 SER A N 1
ATOM 1845 C CA . SER A 1 238 ? -11.255 1.780 29.965 1.00 82.44 238 SER A CA 1
ATOM 1846 C C . SER A 1 238 ? -12.084 1.810 31.250 1.00 82.44 238 SER A C 1
ATOM 1848 O O . SER A 1 238 ? -12.453 0.768 31.806 1.00 82.44 238 SER A O 1
ATOM 1850 N N . THR A 1 239 ? -12.327 3.016 31.755 1.00 85.25 239 THR A N 1
ATOM 1851 C CA . THR A 1 239 ? -13.118 3.256 32.962 1.00 85.25 239 THR A CA 1
ATOM 1852 C C . THR A 1 239 ? -14.591 2.987 32.667 1.00 85.25 239 THR A C 1
ATOM 1854 O O . THR A 1 239 ? -15.177 3.615 31.786 1.00 85.25 239 THR A O 1
ATOM 1857 N N . ALA A 1 240 ? -15.188 2.053 33.407 1.00 87.81 240 ALA A N 1
ATOM 1858 C CA . ALA A 1 240 ? -16.598 1.702 33.287 1.00 87.81 240 ALA A CA 1
ATOM 1859 C C . ALA A 1 240 ? -17.384 2.319 34.448 1.00 87.81 240 ALA A C 1
ATOM 1861 O O . ALA A 1 240 ? -17.174 1.968 35.613 1.00 87.81 240 ALA A O 1
ATOM 1862 N N . VAL A 1 241 ? -18.300 3.231 34.126 1.00 88.06 241 VAL A N 1
ATOM 1863 C CA . VAL A 1 241 ? -19.149 3.925 35.101 1.00 88.06 241 VAL A CA 1
ATOM 1864 C C . VAL A 1 241 ? -20.554 3.319 35.057 1.00 88.06 241 VAL A C 1
ATOM 1866 O O . VAL A 1 241 ? -21.132 3.256 33.975 1.00 88.06 241 VAL A O 1
ATOM 1869 N N . PRO A 1 242 ? -21.131 2.841 36.172 1.00 88.06 242 PRO A N 1
ATOM 1870 C CA . PRO A 1 242 ? -22.509 2.351 36.200 1.00 88.06 242 PRO A CA 1
ATOM 1871 C C . PRO A 1 242 ? -23.506 3.413 35.725 1.00 88.06 242 PRO A C 1
ATOM 1873 O O . PRO A 1 242 ? -23.291 4.603 35.938 1.00 88.06 242 PRO A O 1
ATOM 1876 N N . VAL A 1 243 ? -24.641 3.001 35.153 1.00 87.31 243 VAL A N 1
ATOM 1877 C CA . VAL A 1 243 ? -25.691 3.955 34.727 1.00 87.31 243 VAL A CA 1
ATOM 1878 C C . VAL A 1 243 ? -26.186 4.847 35.864 1.00 87.31 243 VAL A C 1
ATOM 1880 O O . VAL A 1 243 ? -26.469 6.018 35.630 1.00 87.31 243 VAL A O 1
ATOM 1883 N N . ALA A 1 244 ? -26.229 4.329 37.093 1.00 86.94 244 ALA A N 1
ATOM 1884 C CA . ALA A 1 244 ? -26.614 5.102 38.273 1.00 86.94 244 ALA A CA 1
ATOM 1885 C C . ALA A 1 244 ? -25.697 6.312 38.547 1.00 86.94 244 ALA A C 1
ATOM 1887 O O . ALA A 1 244 ? -26.126 7.247 39.212 1.00 86.94 244 ALA A O 1
ATOM 1888 N N . ASP A 1 245 ? -24.467 6.295 38.024 1.00 89.00 245 ASP A N 1
ATOM 1889 C CA . ASP A 1 245 ? -23.443 7.323 38.223 1.00 89.00 245 ASP A CA 1
ATOM 1890 C C . ASP A 1 245 ? -23.033 8.006 36.906 1.00 89.00 245 ASP A C 1
ATOM 1892 O O . ASP A 1 245 ? -21.958 8.604 36.802 1.00 89.00 245 ASP A O 1
ATOM 1896 N N . VAL A 1 246 ? -23.867 7.908 35.863 1.00 89.44 246 VAL A N 1
ATOM 1897 C CA . VAL A 1 246 ? -23.594 8.541 34.560 1.00 89.44 246 VAL A CA 1
ATOM 1898 C C . VAL A 1 246 ? -23.499 10.069 34.666 1.00 89.44 246 VAL A C 1
ATOM 1900 O O . VAL A 1 246 ? -22.813 10.704 33.866 1.00 89.44 246 VAL A O 1
ATOM 1903 N N . ASP A 1 247 ? -24.124 10.656 35.687 1.00 89.88 247 ASP A N 1
ATOM 1904 C CA . ASP A 1 247 ? -24.055 12.081 36.005 1.00 89.88 247 ASP A CA 1
ATOM 1905 C C . ASP A 1 247 ? -22.615 12.549 36.271 1.00 89.88 247 ASP A C 1
ATOM 1907 O O . ASP A 1 247 ? -22.229 13.623 35.813 1.00 89.88 247 ASP A O 1
ATOM 1911 N N . LEU A 1 248 ? -21.788 11.715 36.915 1.00 90.94 248 LEU A N 1
ATOM 1912 C CA . LEU A 1 248 ? -20.368 12.005 37.149 1.00 90.94 248 LEU A CA 1
ATOM 1913 C C . LEU A 1 248 ? -19.587 12.108 35.837 1.00 90.94 248 LEU A C 1
ATOM 1915 O O . LEU A 1 248 ? -18.700 12.952 35.681 1.00 90.94 248 LEU A O 1
ATOM 1919 N N . LEU A 1 249 ? -19.931 11.244 34.880 1.00 89.75 249 LEU A N 1
ATOM 1920 C CA . LEU A 1 249 ? -19.314 11.220 33.562 1.00 89.75 249 LEU A CA 1
ATOM 1921 C C . LEU A 1 249 ? -19.727 12.451 32.747 1.00 89.75 249 LEU A C 1
ATOM 1923 O O . LEU A 1 249 ? -18.873 13.105 32.150 1.00 89.75 249 LEU A O 1
ATOM 1927 N N . ASP A 1 250 ? -21.008 12.818 32.783 1.00 89.75 250 ASP A N 1
ATOM 1928 C CA . ASP A 1 250 ? -21.522 14.023 32.126 1.00 89.75 250 ASP A CA 1
ATOM 1929 C C . ASP A 1 250 ? -20.924 15.304 32.719 1.00 89.75 250 ASP A C 1
ATOM 1931 O O . ASP A 1 250 ? -20.547 16.220 31.980 1.00 89.75 250 ASP A O 1
ATOM 1935 N N . GLU A 1 251 ? -20.781 15.377 34.043 1.00 89.81 251 GLU A N 1
ATOM 1936 C CA . GLU A 1 251 ? -20.163 16.518 34.715 1.00 89.81 251 GLU A CA 1
ATOM 1937 C C . GLU A 1 251 ? -18.687 16.670 34.322 1.00 89.81 251 GLU A C 1
ATOM 1939 O O . GLU A 1 251 ?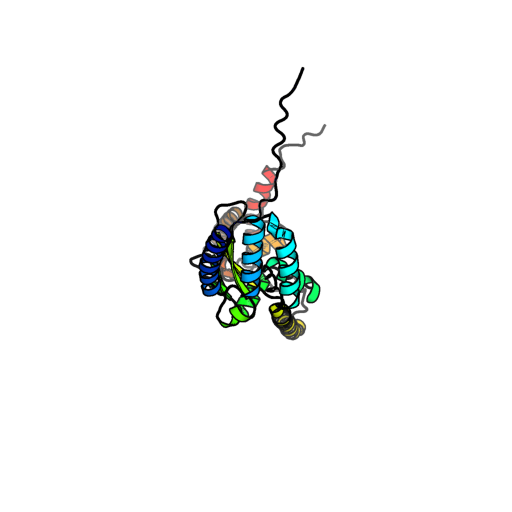 -18.249 17.772 33.972 1.00 89.81 251 GLU A O 1
ATOM 1944 N N . ALA A 1 252 ? -17.925 15.573 34.320 1.00 91.00 252 ALA A N 1
ATOM 1945 C CA . ALA A 1 252 ? -16.523 15.573 33.912 1.00 91.00 252 ALA A CA 1
ATOM 1946 C C . ALA A 1 252 ? -16.357 15.980 32.439 1.00 91.00 252 ALA A C 1
ATOM 1948 O O . ALA A 1 252 ? -15.530 16.838 32.114 1.00 91.00 252 ALA A O 1
ATOM 1949 N N . ILE A 1 253 ? -17.192 15.436 31.546 1.00 90.50 253 ILE A N 1
ATOM 1950 C CA . ILE A 1 253 ? -17.209 15.797 30.122 1.00 90.50 253 ILE A CA 1
ATOM 1951 C C . ILE A 1 253 ? -17.514 17.289 29.946 1.00 90.50 253 ILE A C 1
ATOM 1953 O O . ILE A 1 253 ? -16.812 17.977 29.202 1.00 90.50 253 ILE A O 1
ATOM 1957 N N . ASN A 1 254 ? -18.507 17.824 30.657 1.00 87.81 254 ASN A N 1
ATOM 1958 C CA . ASN A 1 254 ? -18.840 19.246 30.603 1.00 87.81 254 ASN A CA 1
ATOM 1959 C C . ASN A 1 254 ? -17.699 20.126 31.140 1.00 87.81 254 ASN A C 1
ATOM 1961 O O . ASN A 1 254 ? -17.335 21.131 30.521 1.00 87.81 254 ASN A O 1
ATOM 1965 N N . LYS A 1 255 ? -17.075 19.742 32.258 1.00 85.81 255 LYS A N 1
ATOM 1966 C CA . LYS A 1 255 ? -15.941 20.476 32.839 1.00 85.81 255 LYS A CA 1
ATOM 1967 C C . LYS A 1 255 ? -14.737 20.525 31.903 1.00 85.81 255 LYS A C 1
ATOM 1969 O O . LYS A 1 255 ? -14.102 21.573 31.826 1.00 85.81 255 LYS A O 1
ATOM 1974 N N . VAL A 1 256 ? -14.434 19.437 31.198 1.00 86.06 256 VAL A N 1
ATOM 1975 C CA . VAL A 1 256 ? -13.221 19.328 30.376 1.00 86.06 256 VAL A CA 1
ATOM 1976 C C . VAL A 1 256 ? -13.454 19.764 28.930 1.00 86.06 256 VAL A C 1
ATOM 1978 O O . VAL A 1 256 ? -12.654 20.517 28.382 1.00 86.06 256 VAL A O 1
ATOM 1981 N N . ILE A 1 257 ? -14.540 19.342 28.283 1.00 82.12 257 ILE A N 1
ATOM 1982 C CA . ILE A 1 257 ? -14.769 19.617 26.855 1.00 82.12 257 ILE A CA 1
ATOM 1983 C C . ILE A 1 257 ? -15.480 20.957 26.659 1.00 82.12 257 ILE A C 1
ATOM 1985 O O . ILE A 1 257 ? -15.038 21.778 25.851 1.00 82.12 257 ILE A O 1
ATOM 1989 N N . VAL A 1 258 ? -16.561 21.216 27.402 1.00 67.94 258 VAL A N 1
ATOM 1990 C CA . VAL A 1 258 ? -17.390 22.415 27.182 1.00 67.94 258 VAL A CA 1
ATOM 1991 C C . VAL A 1 258 ? -16.671 23.684 27.645 1.00 67.94 258 VAL A C 1
ATOM 1993 O O . VAL A 1 258 ? -16.709 24.685 26.931 1.00 67.94 258 VAL A O 1
ATOM 1996 N N . LYS A 1 259 ? -15.922 23.659 28.760 1.00 61.69 259 LYS A N 1
ATOM 1997 C CA . LYS A 1 259 ? -15.107 24.825 29.168 1.00 61.69 259 LYS A CA 1
ATOM 1998 C C . LYS A 1 259 ? -13.953 25.121 28.207 1.00 61.69 259 LYS A C 1
ATOM 2000 O O . LYS A 1 259 ? -13.671 26.291 27.959 1.00 61.69 259 LYS A O 1
ATOM 2005 N N . THR A 1 260 ? -13.324 24.095 27.636 1.00 58.06 260 THR A N 1
ATOM 2006 C CA . THR A 1 260 ? -12.187 24.271 26.714 1.00 58.06 260 THR A CA 1
ATOM 2007 C C . THR A 1 260 ? -12.644 24.811 25.356 1.00 58.06 260 THR A C 1
ATOM 2009 O O . THR A 1 260 ? -12.014 25.711 24.807 1.00 58.06 260 THR A O 1
ATOM 2012 N N . ASN A 1 261 ? -13.801 24.361 24.857 1.00 55.78 261 ASN A N 1
ATOM 2013 C CA . ASN A 1 261 ? -14.394 24.895 23.624 1.00 55.78 261 ASN A CA 1
ATOM 2014 C C . ASN A 1 261 ? -15.107 26.246 23.831 1.00 55.78 261 ASN A C 1
ATOM 2016 O O . ASN A 1 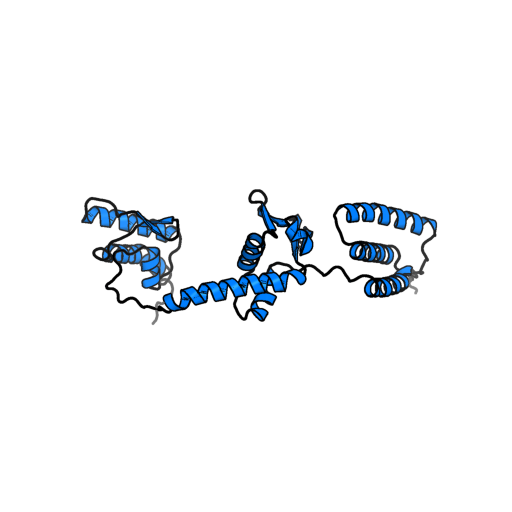261 ? -15.166 27.056 22.909 1.00 55.78 261 ASN A O 1
ATOM 2020 N N . GLY A 1 262 ? -15.597 26.534 25.041 1.00 49.66 262 GLY A N 1
ATOM 2021 C CA . GLY A 1 262 ? -16.201 27.822 25.403 1.00 49.66 262 GLY A CA 1
ATOM 2022 C C . GLY A 1 262 ? -15.201 28.972 25.588 1.00 49.66 262 GLY A C 1
ATOM 2023 O O . GLY A 1 262 ? -15.609 30.133 25.630 1.00 49.66 262 GLY A O 1
ATOM 2024 N N . HIS A 1 263 ? -13.896 28.689 25.682 1.00 39.72 263 HIS A N 1
ATOM 2025 C CA . HIS A 1 263 ? -12.867 29.732 25.770 1.00 39.72 263 HIS A CA 1
ATOM 2026 C C . HIS A 1 263 ? -12.431 30.270 24.393 1.00 39.72 263 HIS A C 1
ATOM 2028 O O . HIS A 1 263 ? -11.932 31.390 24.302 1.00 39.72 263 HIS A O 1
ATOM 2034 N N . LEU A 1 264 ? -12.691 29.530 23.307 1.00 40.84 264 LEU A N 1
ATOM 2035 C CA . LEU A 1 264 ? -12.366 29.946 21.935 1.00 40.84 264 LEU A CA 1
ATOM 2036 C C . LEU A 1 264 ? -13.456 30.807 21.268 1.00 40.84 264 LEU A C 1
ATOM 2038 O O . LEU A 1 264 ? -13.192 31.417 20.238 1.00 40.84 264 LEU A O 1
ATOM 2042 N N . THR A 1 265 ? -14.651 30.922 21.856 1.00 39.53 265 THR A N 1
ATOM 2043 C CA . THR A 1 265 ? -15.777 31.697 21.293 1.00 39.53 265 THR A CA 1
ATOM 2044 C C . THR A 1 265 ? -16.025 33.051 21.971 1.00 39.53 265 THR A C 1
ATOM 2046 O O . THR A 1 265 ? -16.913 33.786 21.553 1.00 39.53 265 THR A O 1
ATOM 2049 N N . LYS A 1 266 ? -15.221 33.447 22.973 1.00 38.53 266 LYS A N 1
ATOM 2050 C CA . LYS A 1 266 ? -15.342 34.749 23.672 1.00 38.53 266 LYS A CA 1
ATOM 2051 C C . LYS A 1 266 ? -14.394 35.856 23.178 1.00 38.53 266 LYS A C 1
ATOM 2053 O O . LYS A 1 266 ? -14.214 36.860 23.862 1.00 38.53 266 LYS A O 1
ATOM 2058 N N . LYS A 1 267 ? -13.816 35.725 21.980 1.00 40.91 267 LYS A N 1
ATOM 2059 C CA . LYS A 1 267 ? -13.193 36.847 21.255 1.00 40.91 267 LYS A CA 1
ATOM 2060 C C . LYS A 1 267 ? -13.901 37.049 19.922 1.00 40.91 267 LYS A C 1
ATOM 2062 O O . LYS A 1 267 ? -13.549 36.425 18.932 1.00 40.91 267 LYS A O 1
ATOM 2067 N N . GLY A 1 268 ? -14.881 37.946 19.921 1.00 41.16 268 GLY A N 1
ATOM 2068 C CA . GLY A 1 268 ? -15.506 38.440 18.697 1.00 41.16 268 GLY A CA 1
ATOM 2069 C C . GLY A 1 268 ? -17.019 38.330 18.719 1.00 41.16 268 GLY A C 1
ATOM 20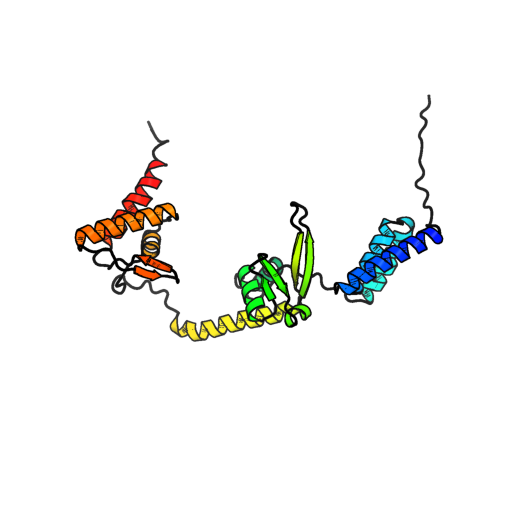70 O O . GLY A 1 268 ? -17.565 37.504 18.009 1.00 41.16 268 GLY A O 1
ATOM 2071 N N . LEU A 1 269 ? -17.666 39.158 19.541 1.00 31.78 269 LEU A N 1
ATOM 2072 C CA . LEU A 1 269 ? -18.989 39.742 19.287 1.00 31.78 269 LEU A CA 1
ATOM 2073 C C . LEU A 1 269 ? -19.338 40.649 20.473 1.00 31.78 269 LEU A C 1
ATOM 2075 O O . LEU A 1 269 ? -20.039 40.264 21.402 1.00 31.78 269 LEU A O 1
ATOM 2079 N N . ILE A 1 270 ? -18.790 41.866 20.449 1.00 31.30 270 ILE A N 1
ATOM 2080 C CA . ILE A 1 270 ? -19.528 43.019 20.962 1.00 31.30 270 ILE A CA 1
ATOM 2081 C C . ILE A 1 270 ? -20.278 43.542 19.739 1.00 31.30 270 ILE A C 1
ATOM 2083 O O . ILE A 1 270 ? -19.659 43.933 18.750 1.00 31.30 270 ILE A O 1
ATOM 2087 N N . SER A 1 271 ? -21.599 43.422 19.782 1.00 32.03 271 SER A N 1
ATOM 2088 C CA . SER A 1 271 ? -22.530 43.990 18.818 1.00 32.03 271 SER A CA 1
ATOM 2089 C C . SER A 1 271 ? -23.270 45.126 19.516 1.00 32.03 271 SER A C 1
ATOM 2091 O O . SER A 1 271 ? -23.747 44.922 20.631 1.00 32.03 271 SER A O 1
ATOM 2093 N N . VAL A 1 272 ? -23.371 46.239 18.780 1.00 35.38 272 VAL A N 1
ATOM 2094 C CA . VAL A 1 272 ? -24.161 47.465 19.004 1.00 35.38 272 VAL A CA 1
ATOM 2095 C C . VAL A 1 272 ? -23.666 48.397 20.105 1.00 35.38 272 VAL A C 1
ATOM 2097 O O . VAL A 1 272 ? -23.733 48.039 21.297 1.00 35.38 272 VAL A O 1
#

pLDDT: mean 74.56, std 17.24, range [31.3, 91.38]

Organism: NCBI:txid1173022

Foldseek 3Di:
DDDPPPPPPPPQDDDDPVRVVVQLVVLVVVLVVVVVQVPDPLVSLLVSLVSCCVVRVSCVVVSVVVNVVSVVVDVRPAPFAALQVLQVVLCVVVVHRGHSVNSVVLCVVVVQWDQPPVVRDIDGDPVVVVFWDWDFDQDPVDRDTDTGIGGGCVCNVVSNVSVVVVVVVVVVCVVVVPDPDPPPPPPDFWDFLVRVCVVVVHDDDPVLQVQLQVQLQVVVCVVPVHGADWDQDVNDTTGIGGPVCVVSSVVSCCVRGVVVVVVVPPPDDPDD

Secondary structure (DSSP, 8-state):
-------------PPPHHHHHHHHHHHHHHHHHHHHTT--HHHHHHHHHHHHHHH-GGGHHHHHHHHHHHHHHSPPPP-PBPHHHHHHHHHHHTSS---HHHHHHHHHHTTSEEEETTTTEEEE-TGGGGTEEEEEEE-SSSS-EEEEEEE-TTHHHHHHHHHHHHHHHHHHHHTTT-------TTS-SEEEHHHHHHHTT----HHHHHHHHHHHHHHHHHHHSSPPEEEEETTEEEEEEEGGGHHHHHHHHIIIIIHHHHTSSSSS----

Sequence (272 aa):
MSNLVNNSTNDSLLPTPDNLAATMQTIDTLAGWLENTGIASGAIAQWKYNCLATTFPALSNLVESAKTLLGSTMPIPETGMGVTELANLLTESCERKIKPADVNQALVALGFQVRQEALRVWELTESGSEFGMALLATSKTNTWSGAQVKWFKSVIPLLEEHFQSQSDSNEQVAESRNGKSHAPDSERQYWFMEERVKHLGLKSNADQRLHIDMYVADSYKERHGKPPGKQLFKNTQSTAVPVADVDLLDEAINKVIVKTNGHLTKKGLISV